Protein AF-A0A3B9ZFI1-F1 (afdb_monomer_lite)

Structure (mmCIF, N/CA/C/O backbone):
data_AF-A0A3B9ZFI1-F1
#
_entry.id   AF-A0A3B9ZFI1-F1
#
loop_
_atom_site.group_PDB
_atom_site.id
_atom_site.type_symbol
_atom_site.label_atom_id
_atom_site.label_alt_id
_atom_site.label_comp_id
_atom_site.label_asym_id
_atom_site.label_entity_id
_atom_site.label_seq_id
_atom_site.pdbx_PDB_ins_code
_atom_site.Cartn_x
_atom_site.Cartn_y
_atom_site.Cartn_z
_atom_site.occupancy
_atom_site.B_iso_or_equiv
_atom_site.auth_seq_id
_atom_site.auth_comp_id
_atom_site.auth_asym_id
_atom_site.auth_atom_id
_atom_site.pdbx_PDB_model_num
ATOM 1 N N . ILE A 1 1 ? 14.996 1.336 -9.623 1.00 65.62 1 ILE A N 1
ATOM 2 C CA . ILE A 1 1 ? 15.489 0.678 -8.388 1.00 65.62 1 ILE A CA 1
ATOM 3 C C . ILE A 1 1 ? 14.515 0.912 -7.235 1.00 65.62 1 ILE A C 1
ATOM 5 O O . ILE A 1 1 ? 13.875 -0.051 -6.867 1.00 65.62 1 ILE A O 1
ATOM 9 N N . LEU A 1 2 ? 14.295 2.143 -6.746 1.00 72.00 2 LEU A N 1
ATOM 10 C CA . LEU A 1 2 ? 13.400 2.415 -5.596 1.00 72.00 2 LEU A CA 1
ATOM 11 C C . LEU A 1 2 ? 11.944 1.916 -5.771 1.00 72.00 2 LEU A C 1
ATOM 13 O O . LEU A 1 2 ? 11.300 1.504 -4.811 1.00 72.00 2 LEU A O 1
ATOM 17 N N . LEU A 1 3 ? 11.448 1.900 -7.013 1.00 81.31 3 LEU A N 1
ATOM 18 C CA . LEU A 1 3 ? 10.091 1.461 -7.359 1.00 81.31 3 LEU A CA 1
ATOM 19 C C . LEU A 1 3 ? 9.787 0.014 -6.936 1.00 81.31 3 LEU A C 1
ATOM 21 O O . LEU A 1 3 ? 8.677 -0.258 -6.495 1.00 81.31 3 LEU A O 1
ATOM 25 N N . ILE A 1 4 ? 10.745 -0.916 -7.026 1.00 89.06 4 ILE A N 1
ATOM 26 C CA . ILE A 1 4 ? 10.477 -2.319 -6.669 1.00 89.06 4 ILE A CA 1
ATOM 27 C C . ILE A 1 4 ? 10.255 -2.487 -5.163 1.00 89.06 4 ILE A C 1
ATOM 29 O O . ILE A 1 4 ? 9.383 -3.252 -4.767 1.00 89.06 4 ILE A O 1
ATOM 33 N N . GLY A 1 5 ? 10.975 -1.728 -4.328 1.00 89.38 5 GLY A N 1
ATOM 34 C CA . GLY A 1 5 ? 10.784 -1.742 -2.879 1.00 89.38 5 GLY A CA 1
ATOM 35 C C . GLY A 1 5 ? 9.406 -1.231 -2.475 1.00 89.38 5 GLY A C 1
ATOM 36 O O . GLY A 1 5 ? 8.684 -1.921 -1.758 1.00 89.38 5 GLY A O 1
ATOM 37 N N . GLY A 1 6 ? 8.997 -0.073 -3.003 1.00 86.06 6 GLY A N 1
ATOM 38 C CA . GLY A 1 6 ? 7.644 0.445 -2.771 1.00 86.06 6 GLY A CA 1
ATOM 39 C C . GLY A 1 6 ? 6.559 -0.497 -3.307 1.00 86.06 6 GLY A C 1
ATOM 40 O O . GLY A 1 6 ? 5.549 -0.721 -2.648 1.00 86.06 6 GLY A O 1
ATOM 41 N N . GLY A 1 7 ? 6.799 -1.133 -4.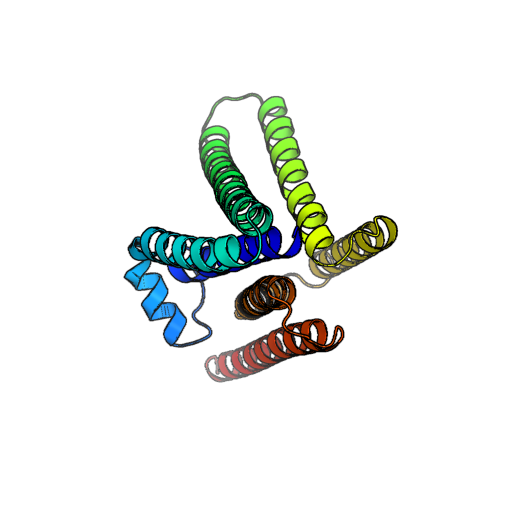455 1.00 89.88 7 GLY A N 1
ATOM 42 C CA . GLY A 1 7 ? 5.879 -2.115 -5.017 1.00 89.88 7 GLY A CA 1
ATOM 43 C C . GLY A 1 7 ? 5.699 -3.357 -4.138 1.00 89.88 7 GLY A C 1
ATOM 44 O O . GLY A 1 7 ? 4.565 -3.756 -3.878 1.00 89.88 7 GLY A O 1
ATOM 45 N N . VAL A 1 8 ? 6.792 -3.929 -3.620 1.00 93.62 8 VAL A N 1
ATOM 46 C CA . VAL A 1 8 ? 6.747 -5.057 -2.669 1.00 93.62 8 VAL A CA 1
ATOM 47 C C . VAL A 1 8 ? 6.010 -4.670 -1.389 1.00 93.62 8 VAL A C 1
ATOM 49 O O . VAL A 1 8 ? 5.149 -5.428 -0.946 1.00 93.62 8 VAL A O 1
ATOM 52 N N . PHE A 1 9 ? 6.290 -3.486 -0.836 1.00 90.81 9 PHE A N 1
ATOM 53 C CA . PHE A 1 9 ? 5.601 -2.968 0.349 1.00 90.81 9 PHE A CA 1
ATOM 54 C C . PHE A 1 9 ? 4.077 -2.920 0.148 1.00 90.81 9 PHE A C 1
ATOM 56 O O . PHE A 1 9 ? 3.324 -3.459 0.957 1.00 90.81 9 PHE A O 1
ATOM 63 N N . LEU A 1 10 ? 3.616 -2.331 -0.961 1.00 89.69 10 LEU A N 1
ATOM 64 C CA . LEU A 1 10 ? 2.188 -2.199 -1.271 1.00 89.69 10 LEU A CA 1
ATOM 65 C C . LEU A 1 10 ? 1.513 -3.552 -1.531 1.00 89.69 10 LEU A C 1
ATOM 67 O O . LEU A 1 10 ? 0.392 -3.786 -1.078 1.00 89.69 10 LEU A O 1
ATOM 71 N N . VAL A 1 11 ? 2.198 -4.465 -2.225 1.00 93.44 11 VAL A N 1
ATOM 72 C CA . VAL A 1 11 ? 1.697 -5.829 -2.443 1.00 93.44 11 VAL A CA 1
ATOM 73 C C . VAL A 1 11 ? 1.555 -6.562 -1.108 1.00 93.44 11 VAL A C 1
ATOM 75 O O . VAL A 1 11 ? 0.515 -7.167 -0.855 1.00 93.44 11 VAL A O 1
ATOM 78 N N . PHE A 1 12 ? 2.542 -6.467 -0.216 1.00 93.50 12 PHE A N 1
ATOM 79 C CA . PHE A 1 12 ? 2.472 -7.074 1.116 1.00 93.50 12 PHE A CA 1
ATOM 80 C C . PHE A 1 12 ? 1.329 -6.492 1.951 1.00 93.50 12 PHE A C 1
ATOM 82 O O . PHE A 1 12 ? 0.594 -7.250 2.582 1.00 93.50 12 PHE A O 1
ATOM 89 N N . LEU A 1 13 ? 1.124 -5.174 1.883 1.00 89.81 13 LEU A N 1
ATOM 90 C CA . LEU A 1 13 ? 0.007 -4.483 2.527 1.00 89.81 13 LEU A CA 1
ATOM 91 C C . LEU A 1 13 ? -1.342 -5.023 2.035 1.00 89.81 13 LEU A C 1
ATOM 93 O O . LEU A 1 13 ? -2.220 -5.331 2.846 1.00 89.81 13 LEU A O 1
ATOM 97 N N . PHE A 1 14 ? -1.489 -5.243 0.727 1.00 91.62 14 PHE A N 1
ATOM 98 C CA . PHE A 1 14 ? -2.677 -5.893 0.178 1.00 91.62 14 PHE A CA 1
ATOM 99 C C . PHE A 1 14 ? -2.857 -7.331 0.682 1.00 91.62 14 PHE A C 1
ATOM 101 O O . PHE A 1 14 ? -3.951 -7.686 1.119 1.00 91.62 14 PHE A O 1
ATOM 108 N N . PHE A 1 15 ? -1.811 -8.161 0.639 1.00 92.38 15 PHE A N 1
ATOM 109 C CA . PHE A 1 15 ? -1.897 -9.551 1.100 1.00 92.38 15 PHE A CA 1
ATOM 110 C C . PHE A 1 15 ? -2.216 -9.640 2.593 1.00 92.38 15 PHE A C 1
ATOM 112 O O . PHE A 1 15 ? -2.987 -10.506 3.004 1.00 92.38 15 PHE A O 1
ATOM 119 N N . HIS A 1 16 ? -1.684 -8.721 3.394 1.00 90.31 16 HIS A N 1
ATOM 120 C CA . HIS A 1 16 ? -1.976 -8.639 4.816 1.00 90.31 16 HIS A CA 1
ATOM 121 C C . HIS A 1 16 ? -3.459 -8.357 5.055 1.00 90.31 16 HIS A C 1
ATOM 123 O O . HIS A 1 16 ? -4.129 -9.116 5.756 1.00 90.31 16 HIS A O 1
ATOM 129 N N . TRP A 1 17 ? -4.007 -7.340 4.388 1.00 89.12 17 TRP A N 1
ATOM 130 C CA . TRP A 1 17 ? -5.443 -7.071 4.429 1.00 89.12 17 TRP A CA 1
ATOM 131 C C . TRP A 1 17 ? -6.270 -8.253 3.921 1.00 89.12 17 TRP A C 1
ATOM 133 O O . TRP A 1 17 ? -7.296 -8.587 4.511 1.00 89.12 17 TRP A O 1
ATOM 143 N N . LEU A 1 18 ? -5.839 -8.914 2.843 1.00 89.00 18 LEU A N 1
ATOM 144 C CA . LEU A 1 18 ? -6.571 -10.017 2.225 1.00 89.00 18 LEU A CA 1
ATOM 145 C C . LEU A 1 18 ? -6.656 -11.247 3.144 1.00 89.00 18 LEU A C 1
ATOM 147 O O . LEU A 1 18 ? -7.721 -11.860 3.224 1.00 89.00 18 LEU A O 1
ATOM 151 N N . PHE A 1 19 ? -5.584 -11.582 3.860 1.00 88.50 19 PHE A N 1
ATOM 152 C CA . PHE A 1 19 ? -5.51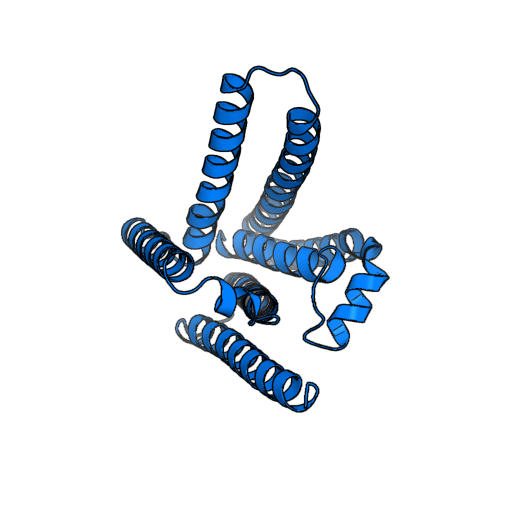1 -12.791 4.686 1.00 88.50 19 PHE A CA 1
ATOM 153 C C . PHE A 1 19 ? -5.874 -12.565 6.154 1.00 88.50 19 PHE A C 1
ATOM 155 O O . PHE A 1 19 ? -6.535 -13.413 6.744 1.00 88.50 19 PHE A O 1
ATOM 162 N N . LEU A 1 20 ? -5.440 -11.456 6.753 1.00 85.81 20 LEU A N 1
ATOM 163 C CA . LEU A 1 20 ? -5.452 -11.291 8.211 1.00 85.81 20 LEU A CA 1
ATOM 164 C C . LEU A 1 20 ? -6.510 -10.301 8.695 1.00 85.81 20 LEU A C 1
ATOM 166 O O . LEU A 1 20 ? -7.057 -10.471 9.783 1.00 85.81 20 LEU A O 1
ATOM 170 N N . GLU A 1 21 ? -6.849 -9.292 7.895 1.00 82.19 21 GLU A N 1
ATOM 171 C CA . GLU A 1 21 ? -7.769 -8.255 8.352 1.00 82.19 21 GLU A CA 1
ATOM 172 C C . GLU A 1 21 ? -9.244 -8.672 8.211 1.00 82.19 21 GLU A C 1
ATOM 174 O O . GLU A 1 21 ? -9.691 -9.140 7.151 1.00 82.19 21 GLU A O 1
ATOM 179 N N . GLN A 1 22 ? -10.014 -8.470 9.289 1.00 73.62 22 GLN A N 1
ATOM 180 C CA . GLN A 1 22 ? -11.468 -8.625 9.272 1.00 73.62 22 GLN A CA 1
ATOM 181 C C . GLN A 1 22 ? -12.093 -7.590 8.335 1.00 73.62 22 GLN A C 1
ATOM 183 O O . GLN A 1 22 ? -11.857 -6.385 8.436 1.00 73.62 22 GLN A O 1
ATOM 188 N N . LYS A 1 23 ? -12.914 -8.068 7.402 1.00 77.81 23 LYS A N 1
ATOM 189 C CA . LYS A 1 23 ? -13.514 -7.245 6.349 1.00 77.81 23 LYS A CA 1
ATOM 190 C C . LYS A 1 23 ? -14.872 -7.787 5.943 1.00 77.81 23 LYS A C 1
ATOM 192 O O . LYS A 1 23 ? -15.166 -8.967 6.112 1.00 77.81 23 LYS A O 1
ATOM 197 N N . ARG A 1 24 ? -15.704 -6.916 5.371 1.00 70.69 24 ARG A N 1
ATOM 198 C CA . ARG A 1 24 ? -16.922 -7.353 4.687 1.00 70.69 24 ARG A CA 1
ATOM 199 C C . ARG A 1 24 ? -16.545 -7.802 3.279 1.00 70.69 24 ARG A C 1
ATOM 201 O O . ARG A 1 24 ? -15.991 -7.015 2.513 1.00 70.69 24 ARG A O 1
ATOM 208 N N . PHE A 1 25 ? -16.855 -9.054 2.958 1.00 76.19 25 PHE A N 1
ATOM 209 C CA . PHE A 1 25 ? -16.425 -9.679 1.712 1.00 76.19 25 PHE A CA 1
ATOM 210 C C . PHE A 1 25 ? -17.069 -9.005 0.499 1.00 76.19 25 PHE A C 1
ATOM 212 O O . PHE A 1 25 ? -18.288 -9.060 0.299 1.00 76.19 25 PHE A O 1
ATOM 219 N N . GLY A 1 26 ? -16.241 -8.307 -0.275 1.00 62.44 26 GLY A N 1
ATOM 220 C CA . GLY A 1 26 ? -16.627 -7.627 -1.506 1.00 62.44 26 GLY A CA 1
ATOM 221 C C . GLY A 1 2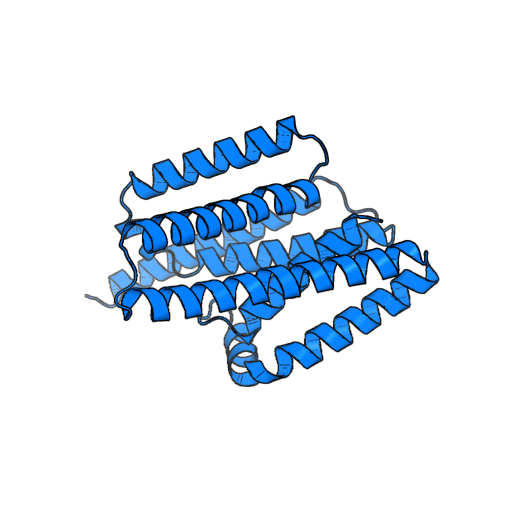6 ? -16.613 -8.568 -2.697 1.00 62.44 26 GLY A C 1
ATOM 222 O O . GLY A 1 26 ? -17.445 -8.427 -3.591 1.00 62.44 26 GLY A O 1
ATOM 223 N N . LEU A 1 27 ? -15.716 -9.548 -2.711 1.00 70.75 27 LEU A N 1
ATOM 224 C CA . LEU A 1 27 ? -15.611 -10.594 -3.727 1.00 70.75 27 LEU A CA 1
ATOM 225 C C . LEU A 1 27 ? -15.575 -11.970 -3.050 1.00 70.75 27 LEU A C 1
ATOM 227 O O . LEU A 1 27 ? -15.025 -12.106 -1.962 1.00 70.75 27 LEU A O 1
ATOM 231 N N . GLY A 1 28 ? -16.116 -13.004 -3.707 1.00 71.38 28 GLY A N 1
ATOM 232 C CA . GLY A 1 28 ? -16.174 -14.365 -3.144 1.00 71.38 28 GLY A CA 1
ATOM 233 C C . GLY A 1 28 ? -14.800 -14.981 -2.847 1.00 71.38 28 GLY A C 1
ATOM 234 O O . GLY A 1 28 ? -14.676 -15.834 -1.976 1.00 71.38 28 GLY A O 1
ATOM 235 N N . VAL A 1 29 ? -13.746 -14.503 -3.517 1.00 77.38 29 VAL A N 1
ATOM 236 C CA . VAL A 1 29 ? -12.361 -14.931 -3.268 1.00 77.38 29 VAL A CA 1
ATOM 237 C C . VAL A 1 29 ? -11.812 -14.439 -1.926 1.00 77.38 29 VAL A C 1
ATOM 239 O O . VAL A 1 29 ? -10.966 -15.104 -1.339 1.00 77.38 29 VAL A O 1
ATOM 242 N N . GLU A 1 30 ? -12.294 -13.307 -1.404 1.00 82.88 30 GLU A N 1
ATOM 243 C CA . GLU A 1 30 ? -11.774 -12.718 -0.161 1.00 82.88 30 GLU A CA 1
ATOM 244 C C . GLU A 1 30 ? -12.062 -13.606 1.062 1.00 82.88 30 GLU A C 1
ATOM 246 O O . GLU A 1 30 ? -11.250 -13.672 1.984 1.00 82.88 30 GLU A O 1
ATOM 251 N N . GLU A 1 31 ? -13.197 -14.314 1.061 1.00 79.56 31 GLU A N 1
ATOM 252 C CA . GLU A 1 31 ? -13.593 -15.213 2.150 1.00 79.56 31 GLU A CA 1
ATOM 253 C C . GLU A 1 31 ? -12.684 -16.443 2.230 1.00 79.56 31 GLU A C 1
ATOM 255 O O . GLU A 1 31 ? -12.293 -16.865 3.320 1.00 79.56 31 GLU A O 1
ATOM 260 N N . PHE A 1 32 ? -12.296 -16.988 1.076 1.00 82.50 32 PHE A N 1
ATOM 261 C CA . PHE A 1 32 ? -11.376 -18.119 1.004 1.00 82.50 32 PHE A CA 1
ATOM 262 C C . PHE A 1 32 ? -10.006 -17.773 1.600 1.00 82.50 32 PHE A C 1
ATOM 264 O O . PHE A 1 32 ? -9.460 -18.547 2.386 1.00 82.50 32 PHE A O 1
ATOM 271 N N . PHE A 1 33 ? -9.461 -16.605 1.259 1.00 84.44 33 PHE A N 1
ATOM 272 C CA . PHE A 1 33 ? -8.157 -16.178 1.764 1.00 84.44 33 PHE A CA 1
ATOM 273 C C . PHE A 1 33 ? -8.186 -15.830 3.250 1.00 84.44 33 PHE A C 1
ATOM 275 O O . PHE A 1 33 ? -7.265 -16.202 3.971 1.00 84.44 33 PHE A O 1
ATOM 282 N N . TYR A 1 34 ? -9.263 -15.201 3.726 1.00 84.81 34 TYR A N 1
ATOM 283 C CA . TYR A 1 34 ? -9.415 -14.894 5.147 1.00 84.81 34 TYR A CA 1
ATOM 284 C C . TYR A 1 34 ? -9.485 -16.162 6.015 1.00 84.81 34 TYR A C 1
ATOM 286 O O . TYR A 1 34 ? -8.811 -16.254 7.039 1.00 84.81 34 TYR A O 1
ATOM 294 N N . LYS A 1 35 ? -10.227 -17.191 5.576 1.00 83.69 35 LYS A N 1
ATOM 295 C CA . LYS A 1 35 ? -10.270 -18.493 6.273 1.00 83.69 35 LYS A CA 1
ATOM 296 C C . LYS A 1 35 ? -8.901 -19.175 6.340 1.00 83.69 35 LYS A C 1
ATOM 298 O O . LYS A 1 35 ? -8.621 -19.900 7.287 1.00 83.69 35 LYS A O 1
ATOM 303 N N . ASN A 1 36 ? -8.045 -18.921 5.354 1.00 86.75 36 ASN A N 1
ATOM 304 C CA . ASN A 1 36 ? -6.696 -19.468 5.249 1.00 86.75 36 ASN A CA 1
ATOM 305 C C . ASN A 1 36 ? -5.617 -18.479 5.729 1.00 86.75 36 ASN A C 1
ATOM 307 O O . ASN A 1 36 ? -4.473 -18.561 5.283 1.00 86.75 36 ASN A O 1
ATOM 311 N N . GLY A 1 37 ? -5.957 -17.564 6.645 1.00 80.94 37 GLY A N 1
ATOM 312 C CA . GLY A 1 37 ? -5.088 -16.473 7.106 1.00 80.94 37 GLY A CA 1
ATOM 313 C C . GLY A 1 37 ? -3.668 -16.891 7.516 1.00 80.94 37 GLY A C 1
ATOM 314 O O . GLY A 1 37 ? -2.715 -16.154 7.269 1.00 80.94 37 GLY A O 1
ATOM 315 N N . PHE A 1 38 ? -3.492 -18.106 8.052 1.00 83.31 38 PHE A N 1
ATOM 316 C CA . PHE A 1 38 ? -2.181 -18.635 8.453 1.00 83.31 38 PHE A CA 1
ATOM 317 C C . PHE A 1 38 ? -1.174 -18.753 7.295 1.00 83.31 38 PHE A C 1
ATOM 319 O O . PHE A 1 38 ? 0.033 -18.667 7.518 1.00 83.31 38 PHE A O 1
ATOM 326 N N . TRP A 1 39 ? -1.648 -18.910 6.055 1.00 89.12 39 TRP A N 1
ATOM 327 C CA . TRP A 1 39 ? -0.794 -18.998 4.868 1.00 89.12 39 TRP A CA 1
ATOM 328 C C . TRP A 1 39 ? -0.177 -17.659 4.466 1.00 89.12 39 TRP A C 1
ATOM 330 O O . TRP A 1 39 ? 0.706 -17.653 3.609 1.00 89.12 39 TRP A O 1
ATOM 340 N N . PHE A 1 40 ? -0.598 -16.541 5.069 1.00 91.75 40 PHE A N 1
ATOM 341 C CA . PHE A 1 40 ? -0.096 -15.206 4.743 1.00 91.75 40 PHE A CA 1
ATOM 342 C C . PHE A 1 40 ? 1.434 -15.171 4.650 1.00 91.75 40 PHE A C 1
ATOM 344 O O . PHE A 1 40 ? 1.974 -14.825 3.599 1.00 91.75 40 PHE A O 1
ATOM 351 N N . TYR A 1 41 ? 2.128 -15.599 5.711 1.00 91.12 41 TYR A N 1
ATOM 352 C CA . TYR A 1 41 ? 3.592 -15.562 5.781 1.00 91.12 41 TYR A CA 1
ATOM 353 C C . TYR A 1 41 ? 4.257 -16.445 4.720 1.00 91.12 41 TYR A C 1
ATOM 355 O O . TYR A 1 41 ? 5.265 -16.049 4.136 1.00 91.12 41 TYR A O 1
ATOM 363 N N . ALA A 1 42 ? 3.672 -17.607 4.422 1.00 93.31 42 ALA A N 1
ATOM 364 C CA . ALA A 1 42 ? 4.175 -18.500 3.383 1.00 93.31 42 ALA A CA 1
ATOM 365 C C . ALA A 1 42 ? 4.031 -17.868 1.990 1.00 93.31 42 ALA A C 1
ATOM 367 O O . ALA A 1 42 ? 4.989 -17.846 1.218 1.00 93.31 42 ALA A O 1
ATOM 368 N N . VAL A 1 43 ? 2.864 -17.291 1.690 1.00 93.25 43 VAL A N 1
ATOM 369 C CA . VAL A 1 43 ? 2.581 -16.655 0.396 1.00 93.25 43 VAL A CA 1
ATOM 370 C C . VAL A 1 43 ? 3.506 -15.467 0.158 1.00 93.25 43 VAL A C 1
ATOM 372 O O . VAL A 1 43 ? 4.144 -15.397 -0.893 1.00 93.25 43 VAL A O 1
ATOM 375 N N . VAL A 1 44 ? 3.631 -14.554 1.126 1.00 94.38 44 VAL A N 1
ATOM 376 C CA . VAL A 1 44 ? 4.489 -13.370 0.962 1.00 94.38 44 VAL A CA 1
ATOM 377 C C . VAL A 1 44 ? 5.974 -13.735 0.908 1.00 94.38 44 VAL A C 1
ATOM 379 O O . VAL A 1 44 ? 6.724 -13.101 0.168 1.00 94.38 44 VAL A O 1
ATOM 382 N N . SER A 1 45 ? 6.401 -14.790 1.613 1.00 94.38 45 SER A N 1
ATOM 383 C CA . SER A 1 45 ? 7.778 -15.296 1.552 1.00 94.38 45 SER A CA 1
ATOM 384 C C . SER A 1 45 ? 8.116 -15.886 0.179 1.00 94.38 45 SER A C 1
ATOM 386 O O . SER A 1 45 ? 9.128 -15.508 -0.417 1.00 94.38 45 SER A O 1
ATOM 388 N N . VAL A 1 46 ? 7.247 -16.739 -0.376 1.00 96.38 46 VAL A N 1
ATOM 389 C CA . VAL A 1 46 ? 7.418 -17.302 -1.729 1.00 96.38 46 VAL A CA 1
ATOM 390 C C . VAL A 1 46 ? 7.397 -16.195 -2.784 1.00 96.38 46 VAL A C 1
ATOM 392 O O . VAL A 1 46 ? 8.248 -16.173 -3.675 1.00 96.38 46 VAL A O 1
ATOM 395 N N . LEU A 1 47 ? 6.469 -15.244 -2.659 1.00 96.25 47 LEU A N 1
ATOM 396 C CA . LEU A 1 47 ? 6.360 -14.103 -3.565 1.00 96.25 47 LEU A CA 1
ATOM 397 C C . LEU A 1 47 ? 7.628 -13.238 -3.532 1.00 96.25 47 LEU A C 1
ATOM 399 O O . LEU A 1 47 ? 8.165 -12.912 -4.590 1.00 96.25 47 LEU A O 1
ATOM 403 N N . LEU A 1 48 ? 8.150 -12.912 -2.345 1.00 96.88 48 LEU A N 1
ATOM 404 C CA . LEU A 1 48 ? 9.403 -12.165 -2.208 1.00 96.88 48 LEU A CA 1
ATOM 405 C C . LEU A 1 48 ? 10.581 -12.931 -2.799 1.00 96.88 48 LEU A C 1
ATOM 407 O O . LEU A 1 48 ? 11.372 -12.339 -3.528 1.00 96.88 48 LEU A O 1
ATOM 411 N N . SER A 1 49 ? 10.683 -14.231 -2.523 1.00 96.94 49 SER A N 1
ATOM 412 C CA . SER A 1 49 ? 11.746 -15.077 -3.067 1.00 96.94 49 SER A CA 1
ATOM 413 C C . SER A 1 49 ? 11.739 -15.056 -4.599 1.00 96.94 49 SER A C 1
ATOM 415 O O . SER A 1 49 ? 12.776 -14.814 -5.217 1.00 96.94 49 SER A O 1
ATOM 417 N N . GLY A 1 50 ? 10.558 -15.174 -5.217 1.00 96.50 50 GLY A N 1
ATOM 418 C CA . GLY A 1 50 ? 10.391 -15.046 -6.665 1.00 96.50 50 GLY A CA 1
ATOM 419 C C . GLY A 1 50 ? 10.783 -13.663 -7.194 1.00 96.50 50 GLY A C 1
ATOM 420 O O . GLY A 1 50 ? 11.561 -13.565 -8.143 1.00 96.50 50 GLY A O 1
ATOM 421 N N . ILE A 1 51 ? 10.302 -12.583 -6.567 1.00 94.94 51 ILE A N 1
ATOM 422 C CA . ILE A 1 51 ? 10.648 -11.210 -6.971 1.00 94.94 51 ILE A CA 1
ATOM 423 C C . ILE A 1 51 ? 12.157 -10.980 -6.880 1.00 94.94 51 ILE A C 1
ATOM 425 O O . ILE A 1 51 ? 12.746 -10.450 -7.821 1.00 94.94 51 ILE A O 1
ATOM 429 N N . VAL A 1 52 ? 12.786 -11.384 -5.775 1.00 96.31 52 VAL A N 1
ATOM 430 C CA . VAL A 1 52 ? 14.230 -11.239 -5.561 1.00 96.31 52 VAL A CA 1
ATOM 431 C C . VAL A 1 52 ? 15.002 -12.059 -6.588 1.00 96.31 52 VAL A C 1
ATOM 433 O O . VAL A 1 52 ? 15.923 -11.521 -7.196 1.00 96.31 52 VAL A O 1
ATOM 436 N N . TRP A 1 53 ? 14.602 -13.305 -6.853 1.00 96.38 53 TRP A N 1
ATOM 437 C CA . TRP A 1 53 ? 15.230 -14.153 -7.867 1.00 96.38 53 TRP A CA 1
ATOM 438 C C . TRP A 1 53 ? 15.275 -13.474 -9.241 1.00 96.38 53 TRP A C 1
ATOM 440 O O . TRP A 1 53 ? 16.345 -13.349 -9.838 1.00 96.38 53 TRP A O 1
ATOM 450 N N . PHE A 1 54 ? 14.139 -12.962 -9.723 1.00 94.12 54 PHE A N 1
ATOM 451 C CA . PHE A 1 54 ? 14.093 -12.246 -11.002 1.00 94.12 54 PHE A CA 1
ATOM 452 C C . PHE A 1 54 ? 14.820 -10.896 -10.951 1.00 94.12 54 PHE A C 1
ATOM 454 O O . PHE A 1 54 ? 15.456 -10.495 -11.927 1.00 94.12 54 PHE A O 1
ATOM 461 N N . ALA A 1 55 ? 14.754 -10.183 -9.826 1.00 93.75 55 ALA A N 1
ATOM 462 C CA . ALA A 1 55 ? 15.415 -8.893 -9.661 1.00 93.75 55 ALA A CA 1
ATOM 463 C C . ALA A 1 55 ? 16.945 -9.022 -9.677 1.00 93.75 55 ALA A C 1
ATOM 465 O O . ALA A 1 55 ? 17.614 -8.198 -10.302 1.00 93.75 55 ALA A O 1
ATOM 466 N N . LEU A 1 56 ? 17.494 -10.069 -9.054 1.00 93.25 56 LEU A N 1
ATOM 467 C CA . LEU A 1 56 ? 18.931 -10.350 -9.033 1.00 93.25 56 LEU A CA 1
ATOM 468 C C . LEU A 1 56 ? 19.491 -10.621 -10.434 1.00 93.25 56 LEU A C 1
ATOM 470 O O . LEU A 1 56 ? 20.607 -10.196 -10.720 1.00 93.25 56 LEU A O 1
ATOM 474 N N . GLN A 1 57 ? 18.711 -11.245 -11.325 1.00 92.38 57 GLN A N 1
ATOM 475 C CA . GLN A 1 57 ? 19.115 -11.457 -12.723 1.00 92.38 57 GLN A CA 1
ATOM 476 C C . GLN A 1 57 ? 19.234 -10.150 -13.521 1.00 92.38 57 GLN A C 1
ATOM 478 O O . GLN A 1 57 ? 19.964 -10.096 -14.507 1.00 92.38 57 GLN A O 1
ATOM 483 N N . LYS A 1 58 ? 18.504 -9.098 -13.127 1.00 90.50 58 LYS A N 1
ATOM 484 C CA . LYS A 1 58 ? 18.557 -7.783 -13.781 1.00 90.50 58 LYS A CA 1
ATOM 485 C C . LYS A 1 58 ? 19.617 -6.882 -13.161 1.00 90.50 58 LYS A C 1
ATOM 487 O O . LYS A 1 58 ? 20.449 -6.339 -13.880 1.00 90.50 58 LYS A O 1
ATOM 492 N N . HIS A 1 59 ? 19.556 -6.678 -11.847 1.00 90.50 59 HIS A N 1
ATOM 493 C CA . HIS A 1 59 ? 20.503 -5.838 -11.120 1.00 90.50 59 HIS A CA 1
ATOM 494 C C . HIS A 1 59 ? 20.446 -6.138 -9.609 1.00 90.50 59 HIS A C 1
ATOM 496 O O . HIS A 1 59 ? 19.366 -6.021 -9.020 1.00 90.50 59 HIS A O 1
ATOM 502 N N . PRO A 1 60 ? 21.576 -6.407 -8.924 1.00 92.44 60 PRO A N 1
ATOM 503 C CA . PRO A 1 60 ? 21.584 -6.754 -7.496 1.00 92.44 60 PRO A CA 1
ATOM 504 C C . PRO A 1 60 ? 20.849 -5.748 -6.597 1.00 92.44 60 PRO A C 1
ATOM 506 O O . PRO A 1 60 ? 20.097 -6.128 -5.700 1.00 92.44 60 PRO A O 1
ATOM 509 N N . MET A 1 61 ? 20.980 -4.451 -6.895 1.00 90.56 61 MET A N 1
ATOM 510 C CA . MET A 1 61 ? 20.308 -3.387 -6.136 1.00 90.56 61 MET A CA 1
ATOM 511 C C . MET A 1 61 ? 18.772 -3.440 -6.220 1.00 90.56 61 MET A C 1
ATOM 513 O O . MET A 1 61 ? 18.093 -2.948 -5.322 1.00 90.56 61 MET A O 1
ATOM 517 N N . MET A 1 62 ? 18.194 -4.034 -7.271 1.00 92.00 62 MET A N 1
ATOM 518 C CA . MET A 1 62 ? 16.742 -4.243 -7.329 1.00 92.00 62 MET A CA 1
ATOM 519 C C . MET A 1 62 ? 16.299 -5.304 -6.322 1.00 92.00 62 MET A C 1
ATOM 521 O O . MET A 1 62 ? 15.320 -5.088 -5.614 1.00 92.00 62 MET A O 1
ATOM 525 N N . GLY A 1 63 ? 17.044 -6.410 -6.216 1.00 93.19 63 GLY A N 1
ATOM 526 C CA . GLY A 1 63 ? 16.793 -7.437 -5.203 1.00 93.19 63 GLY A CA 1
ATOM 527 C C . GLY A 1 63 ? 16.922 -6.866 -3.791 1.00 93.19 63 GLY A C 1
ATOM 528 O O . GLY A 1 63 ? 16.026 -7.045 -2.970 1.00 93.19 63 GLY A O 1
ATOM 529 N N . PHE A 1 64 ? 17.970 -6.075 -3.542 1.00 93.31 64 PHE A N 1
ATOM 530 C CA . PHE A 1 64 ? 18.134 -5.368 -2.270 1.00 93.31 64 PHE A CA 1
ATOM 531 C C . PHE A 1 64 ? 16.956 -4.428 -1.972 1.00 93.31 64 PHE A C 1
ATOM 533 O O . PHE A 1 64 ? 16.391 -4.475 -0.884 1.00 93.31 64 PHE A O 1
ATOM 540 N N . SER A 1 65 ? 16.522 -3.623 -2.947 1.00 91.12 65 SER A N 1
ATOM 541 C CA . SER A 1 65 ? 15.377 -2.726 -2.767 1.00 91.12 65 SER A CA 1
ATOM 542 C C . SER A 1 65 ? 14.072 -3.478 -2.483 1.00 91.12 65 SER A C 1
ATOM 544 O O . SER A 1 65 ? 13.282 -2.991 -1.677 1.00 91.12 65 SER A O 1
ATOM 546 N N . ALA A 1 66 ? 13.850 -4.647 -3.094 1.00 94.00 66 ALA A N 1
ATOM 547 C CA . ALA A 1 66 ? 12.694 -5.500 -2.812 1.00 94.00 66 ALA A CA 1
ATOM 548 C C . ALA A 1 66 ? 12.697 -5.987 -1.352 1.00 94.00 66 ALA A C 1
ATOM 550 O O . ALA A 1 66 ? 11.678 -5.892 -0.667 1.00 94.00 66 ALA A O 1
ATOM 551 N N . VAL A 1 67 ? 13.859 -6.428 -0.853 1.00 95.06 67 VAL A N 1
ATOM 552 C CA . VAL A 1 67 ? 14.030 -6.823 0.554 1.00 95.06 67 VAL A CA 1
ATOM 553 C C . VAL A 1 67 ? 13.800 -5.634 1.484 1.00 95.06 67 VAL A C 1
ATOM 555 O O . VAL A 1 67 ? 13.020 -5.759 2.423 1.00 95.06 67 VAL A O 1
ATOM 558 N N . VAL A 1 68 ? 14.378 -4.462 1.195 1.00 91.12 68 VAL A N 1
ATOM 559 C CA . VAL A 1 68 ? 14.145 -3.234 1.981 1.00 91.12 68 VAL A CA 1
ATOM 560 C C . VAL A 1 68 ? 12.655 -2.888 2.047 1.00 91.12 68 VAL A C 1
ATOM 562 O O . VAL A 1 68 ? 12.155 -2.578 3.125 1.00 91.12 68 VAL A O 1
ATOM 565 N N . GLY A 1 69 ? 11.929 -3.004 0.931 1.00 89.94 69 GLY A N 1
ATOM 566 C CA . GLY A 1 69 ? 10.478 -2.811 0.894 1.00 89.94 69 GLY A CA 1
ATOM 567 C C . GLY A 1 69 ? 9.714 -3.792 1.785 1.00 89.94 69 GLY A C 1
ATOM 568 O O . GLY A 1 69 ? 8.833 -3.386 2.542 1.00 89.94 69 GLY A O 1
ATOM 569 N N . SER A 1 70 ? 10.084 -5.076 1.752 1.00 92.69 70 SER A N 1
ATOM 570 C CA . SER A 1 70 ? 9.487 -6.094 2.628 1.00 92.69 70 SER A CA 1
ATOM 571 C C . SER A 1 70 ? 9.794 -5.853 4.111 1.00 92.69 70 SER A C 1
ATOM 573 O O . SER A 1 70 ? 8.907 -5.988 4.952 1.00 92.69 70 SER A O 1
ATOM 575 N N . SER A 1 71 ? 11.020 -5.431 4.434 1.00 90.00 71 SER A N 1
ATOM 576 C CA . SER A 1 71 ? 11.425 -5.093 5.798 1.00 90.00 71 SER A CA 1
ATOM 577 C C . SER A 1 71 ? 10.654 -3.886 6.311 1.00 90.00 71 SER A C 1
ATOM 579 O O . SER A 1 71 ? 10.133 -3.938 7.419 1.00 90.00 71 SER A O 1
ATOM 581 N N . ALA A 1 72 ? 10.519 -2.832 5.499 1.00 86.62 72 ALA A N 1
ATOM 582 C CA . ALA A 1 72 ? 9.714 -1.664 5.844 1.00 86.62 72 ALA A CA 1
ATOM 583 C C . ALA A 1 72 ? 8.267 -2.066 6.162 1.00 86.62 72 ALA A C 1
ATOM 585 O O . ALA A 1 72 ? 7.729 -1.636 7.176 1.00 86.62 72 ALA A O 1
ATOM 586 N N . PHE A 1 73 ? 7.673 -2.964 5.368 1.00 88.50 73 PHE A N 1
ATOM 587 C CA . PHE A 1 73 ? 6.328 -3.477 5.635 1.00 88.50 73 PHE A CA 1
ATOM 588 C C . PHE A 1 73 ? 6.234 -4.170 7.002 1.00 88.50 73 PHE A C 1
ATOM 590 O O . PHE A 1 73 ? 5.365 -3.830 7.805 1.00 88.50 73 PHE A O 1
ATOM 597 N N . PHE A 1 74 ? 7.126 -5.123 7.289 1.00 89.12 74 PHE A N 1
ATOM 598 C CA . PHE A 1 74 ? 7.084 -5.860 8.556 1.00 89.12 74 PHE A CA 1
ATOM 599 C C . PHE A 1 74 ? 7.399 -4.983 9.765 1.00 89.12 74 PHE A C 1
ATOM 601 O O . PHE A 1 74 ? 6.806 -5.188 10.822 1.00 89.12 74 PHE A O 1
ATOM 608 N N . ILE A 1 75 ? 8.294 -4.006 9.611 1.00 84.62 75 ILE A N 1
ATOM 609 C CA . ILE A 1 75 ? 8.599 -3.019 10.644 1.00 84.62 75 ILE A CA 1
ATOM 610 C C . ILE A 1 75 ? 7.347 -2.188 10.924 1.00 84.62 75 ILE A C 1
ATOM 612 O O . ILE A 1 75 ? 6.841 -2.248 12.041 1.00 84.62 75 ILE A O 1
ATOM 616 N N . THR A 1 76 ? 6.790 -1.495 9.927 1.00 80.62 76 THR A N 1
ATOM 617 C CA . THR A 1 76 ? 5.593 -0.655 10.106 1.00 80.62 76 THR A CA 1
ATOM 618 C C . THR A 1 76 ? 4.437 -1.455 10.707 1.00 80.62 76 THR A C 1
ATOM 620 O O . THR A 1 76 ? 3.814 -1.024 11.677 1.00 80.62 76 THR A O 1
ATOM 623 N N . HIS A 1 77 ? 4.190 -2.666 10.204 1.00 82.44 77 HIS A N 1
ATOM 624 C CA . HIS A 1 77 ? 3.145 -3.533 10.740 1.00 82.44 77 HIS A CA 1
ATOM 625 C C . HIS A 1 77 ? 3.428 -3.989 12.184 1.00 82.44 77 HIS A C 1
ATOM 627 O O . HIS A 1 77 ? 2.530 -3.986 13.026 1.00 82.44 77 HIS A O 1
ATOM 633 N N . GLY A 1 78 ? 4.668 -4.376 12.495 1.00 81.94 78 GLY A N 1
ATOM 634 C CA . GLY A 1 78 ? 5.075 -4.776 13.843 1.00 81.94 78 GLY A CA 1
ATOM 635 C C . GLY A 1 78 ? 4.945 -3.634 14.851 1.00 81.94 78 GLY A C 1
ATOM 636 O O . GLY A 1 78 ? 4.450 -3.849 15.959 1.00 81.94 78 GLY A O 1
ATOM 637 N N . PHE A 1 79 ? 5.316 -2.415 14.452 1.00 79.19 79 PHE A N 1
ATOM 638 C CA . PHE A 1 79 ? 5.116 -1.206 15.249 1.00 79.19 79 PHE A CA 1
ATOM 639 C C . PHE A 1 79 ? 3.632 -0.930 15.478 1.00 79.19 79 PHE A C 1
ATOM 641 O O . PHE A 1 79 ? 3.244 -0.700 16.620 1.00 79.19 79 PHE A O 1
ATOM 648 N N . LYS A 1 80 ? 2.799 -1.031 14.436 1.00 76.62 80 LYS A N 1
ATOM 649 C CA . LYS A 1 80 ? 1.348 -0.849 14.554 1.00 76.62 80 LYS A CA 1
ATOM 650 C C . LYS A 1 80 ? 0.721 -1.834 15.542 1.00 76.62 80 LYS A C 1
ATOM 652 O O . LYS A 1 80 ? 0.049 -1.413 16.474 1.00 76.62 80 LYS A O 1
ATOM 657 N N . SER A 1 81 ? 1.003 -3.126 15.394 1.00 78.25 81 SER A N 1
ATOM 658 C CA . SER A 1 81 ? 0.463 -4.155 16.292 1.00 78.25 81 SER A CA 1
ATOM 659 C C . SER A 1 81 ? 0.972 -4.000 17.733 1.00 78.25 81 SER A C 1
ATOM 661 O O . SER A 1 81 ? 0.228 -4.222 18.688 1.00 78.25 81 SER A O 1
ATOM 663 N N . SER A 1 82 ? 2.229 -3.577 17.906 1.00 78.19 82 SER A N 1
ATOM 664 C CA . SER A 1 82 ? 2.789 -3.289 19.233 1.00 78.19 82 SER A CA 1
ATOM 665 C C . SER A 1 82 ? 2.141 -2.059 19.871 1.00 78.19 82 SER A C 1
ATOM 667 O O . SER A 1 82 ? 1.898 -2.065 21.075 1.00 78.19 82 SER A O 1
ATOM 669 N N . ALA A 1 83 ? 1.857 -1.024 19.075 1.00 75.69 83 ALA A N 1
ATOM 670 C CA . ALA A 1 83 ? 1.168 0.185 19.509 1.00 75.69 83 ALA A CA 1
ATOM 671 C C . ALA A 1 83 ? -0.270 -0.117 19.952 1.00 75.69 83 ALA A C 1
ATOM 673 O O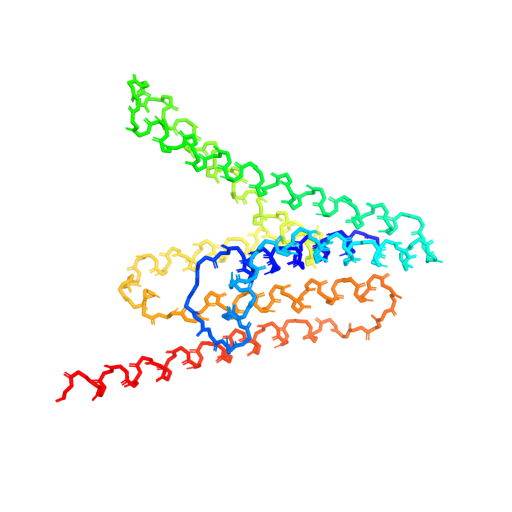 . ALA A 1 83 ? -0.635 0.273 21.054 1.00 75.69 83 ALA A O 1
ATOM 674 N N . GLU A 1 84 ? -1.034 -0.885 19.167 1.00 76.44 84 GLU A N 1
ATOM 675 C CA . GLU A 1 84 ? -2.404 -1.315 19.508 1.00 76.44 84 GLU A CA 1
ATOM 676 C C . GLU A 1 84 ? -2.442 -2.083 20.840 1.00 76.44 84 GLU A C 1
ATOM 678 O O . GLU A 1 84 ? -3.222 -1.764 21.735 1.00 76.44 84 GLU A O 1
ATOM 683 N N . ARG A 1 85 ? -1.529 -3.044 21.031 1.00 79.88 85 ARG A N 1
ATOM 684 C CA . ARG A 1 85 ? -1.431 -3.800 22.290 1.00 79.88 85 ARG A CA 1
ATOM 685 C C . ARG A 1 85 ? -1.066 -2.909 23.477 1.00 79.88 85 ARG A C 1
ATOM 687 O O . ARG A 1 85 ? -1.573 -3.092 24.581 1.00 79.88 85 ARG A O 1
ATOM 694 N N . LYS A 1 86 ? -0.167 -1.949 23.262 1.00 76.56 86 LYS A N 1
ATOM 695 C CA . LYS A 1 86 ? 0.263 -1.023 24.309 1.00 76.56 86 LYS A CA 1
ATOM 696 C C . LYS A 1 86 ? -0.823 -0.007 24.651 1.00 76.56 86 LYS A C 1
ATOM 698 O O . LYS A 1 86 ? -0.924 0.392 25.804 1.00 76.56 86 LYS A O 1
ATOM 703 N N . GLU A 1 87 ? -1.644 0.384 23.683 1.00 72.38 87 GLU A N 1
ATOM 704 C CA . GLU A 1 87 ? -2.832 1.203 23.906 1.00 72.38 87 GLU A CA 1
ATOM 705 C C . GLU A 1 87 ? -3.841 0.464 24.795 1.00 72.38 87 GLU A C 1
ATOM 707 O O . GLU A 1 87 ? -4.261 1.020 25.808 1.00 72.38 87 GLU A O 1
ATOM 712 N N . GLU A 1 88 ? -4.137 -0.809 24.511 1.00 76.88 88 GLU A N 1
ATOM 713 C CA . GLU A 1 88 ? -4.989 -1.642 25.375 1.00 76.88 88 GLU A CA 1
ATOM 714 C C . GLU A 1 88 ? -4.428 -1.754 26.805 1.00 76.88 88 GLU A C 1
ATOM 716 O O . GLU A 1 88 ? -5.151 -1.545 27.784 1.00 76.88 88 GLU A O 1
ATOM 721 N N . GLU A 1 89 ? -3.124 -2.007 26.955 1.00 79.31 89 GLU A N 1
ATOM 722 C CA . GLU A 1 89 ? -2.460 -2.043 28.266 1.00 79.31 89 GLU A CA 1
ATOM 723 C C . GLU A 1 89 ? -2.536 -0.686 28.992 1.00 79.31 89 GLU A C 1
ATOM 725 O O . GLU A 1 89 ? -2.767 -0.631 30.203 1.00 79.31 89 GLU A O 1
ATOM 730 N N . LEU A 1 90 ? -2.378 0.428 28.271 1.00 73.56 90 LEU A N 1
ATOM 731 C CA . LEU A 1 90 ? -2.440 1.777 28.835 1.00 73.56 90 LEU A CA 1
ATOM 732 C C . LEU A 1 90 ? -3.857 2.169 29.256 1.00 73.56 90 LEU A C 1
ATOM 734 O O . LEU A 1 90 ? -4.013 2.790 30.311 1.00 73.56 90 LEU A O 1
ATOM 738 N N . VAL A 1 91 ? -4.879 1.775 28.496 1.00 69.62 91 VAL A N 1
ATOM 739 C CA . VAL A 1 91 ? -6.293 1.958 28.862 1.00 69.62 91 VAL A CA 1
ATOM 740 C C . VAL A 1 91 ? -6.603 1.259 30.191 1.00 69.62 91 VAL A C 1
ATOM 742 O O . VAL A 1 91 ? -7.322 1.817 31.019 1.00 69.62 91 VAL A O 1
ATOM 745 N N . HIS A 1 92 ? -5.994 0.100 30.448 1.00 68.56 92 HIS A N 1
ATOM 746 C CA . HIS A 1 92 ? -6.196 -0.676 31.675 1.00 68.56 92 HIS A CA 1
ATOM 747 C C . HIS A 1 92 ? -5.179 -0.408 32.802 1.00 68.56 92 HIS A C 1
ATOM 749 O O . HIS A 1 92 ? -5.292 -1.005 33.872 1.00 68.56 92 HIS A O 1
ATOM 755 N N . SER A 1 93 ? -4.209 0.493 32.611 1.00 70.19 93 SER A N 1
ATOM 756 C CA . SER A 1 93 ? -3.163 0.784 33.607 1.00 70.19 93 SER A CA 1
ATOM 757 C C . SER A 1 93 ? -3.347 2.121 34.336 1.00 70.19 93 SER A C 1
ATOM 759 O O . SER A 1 93 ? -3.917 3.083 33.810 1.00 70.19 93 SER A O 1
ATOM 761 N N . SER A 1 94 ? -2.745 2.211 35.527 1.00 69.44 94 SER A N 1
ATOM 762 C CA . SER A 1 94 ? -2.623 3.430 36.345 1.00 69.44 94 SER A CA 1
ATOM 763 C C . SER A 1 94 ? -1.559 4.419 35.836 1.00 69.44 94 SER A C 1
ATOM 765 O O . SER A 1 94 ? -1.023 5.203 36.620 1.00 69.44 94 SER A O 1
ATOM 767 N N . ALA A 1 95 ? -1.183 4.362 34.553 1.00 70.50 95 ALA A N 1
ATOM 768 C CA . ALA A 1 95 ? -0.248 5.320 33.970 1.00 70.50 95 ALA A CA 1
ATOM 769 C C . ALA A 1 95 ? -0.833 6.744 34.004 1.00 70.50 95 ALA A C 1
ATOM 771 O O . ALA A 1 95 ? -2.038 6.928 33.843 1.00 70.50 95 ALA A O 1
ATOM 772 N N . SER A 1 96 ? 0.030 7.746 34.199 1.00 77.00 96 SER A N 1
ATOM 773 C CA . SER A 1 96 ? -0.371 9.158 34.199 1.00 77.00 96 SER A CA 1
ATOM 774 C C . SER A 1 96 ? -0.986 9.554 32.854 1.00 77.00 96 SER A C 1
ATOM 776 O O . SER A 1 96 ? -0.451 9.197 31.800 1.00 77.00 96 SER A O 1
ATOM 778 N N . ASP A 1 97 ? -2.065 10.339 32.887 1.00 76.94 97 ASP A N 1
ATOM 779 C CA . ASP A 1 97 ? -2.775 10.822 31.695 1.00 76.94 97 ASP A CA 1
ATOM 780 C C . ASP A 1 97 ? -1.844 11.558 30.720 1.00 76.94 97 ASP A C 1
ATOM 782 O O . ASP A 1 97 ? -1.979 11.427 29.506 1.00 76.94 97 ASP A O 1
ATOM 786 N N . VAL A 1 98 ? -0.813 12.239 31.232 1.00 78.19 98 VAL A N 1
ATOM 787 C CA . VAL A 1 98 ? 0.205 12.917 30.410 1.00 78.19 98 VAL A CA 1
ATOM 788 C C . VAL A 1 98 ? 1.046 11.918 29.608 1.00 78.19 98 VAL A C 1
ATOM 790 O O . VAL A 1 98 ? 1.349 12.155 28.442 1.00 78.19 98 VAL A O 1
ATOM 793 N N . SER A 1 99 ? 1.410 10.777 30.203 1.00 74.94 99 SER A N 1
ATOM 794 C CA . SER A 1 99 ? 2.166 9.729 29.502 1.00 74.94 99 SER A CA 1
ATOM 795 C C . SER A 1 99 ? 1.311 9.005 28.465 1.00 74.94 99 SER A C 1
ATOM 797 O O . SER A 1 99 ? 1.828 8.639 27.411 1.00 74.94 99 SER A O 1
ATOM 799 N N . LYS A 1 100 ? 0.009 8.841 28.732 1.00 76.81 100 LYS A N 1
ATOM 800 C CA . LYS A 1 100 ? -0.943 8.287 27.759 1.00 76.81 100 LYS A CA 1
ATOM 801 C C . LYS A 1 100 ? -1.088 9.214 26.549 1.00 76.81 100 LYS A C 1
ATOM 803 O O . LYS A 1 100 ? -0.967 8.743 25.424 1.00 76.81 100 LYS A O 1
ATOM 808 N N . ILE A 1 101 ? -1.259 10.521 26.777 1.00 79.50 101 ILE A N 1
ATOM 809 C CA . ILE A 1 101 ? -1.392 11.526 25.708 1.00 79.50 101 ILE A CA 1
ATOM 810 C C . ILE A 1 101 ? -0.129 11.590 24.843 1.00 79.50 101 ILE A C 1
ATOM 812 O O . ILE A 1 101 ? -0.227 11.453 23.628 1.00 79.50 101 ILE A O 1
ATOM 816 N N . LEU A 1 102 ? 1.055 11.722 25.452 1.00 79.25 102 LEU A N 1
ATOM 817 C CA . LEU A 1 102 ? 2.314 11.792 24.698 1.00 79.25 102 LEU A CA 1
ATOM 818 C C . LEU A 1 102 ? 2.566 10.527 23.870 1.00 79.25 102 LEU A C 1
ATOM 820 O O . LEU A 1 102 ? 3.042 10.609 22.742 1.00 79.25 102 LEU A O 1
ATOM 824 N N . TYR A 1 103 ? 2.247 9.349 24.412 1.00 78.19 103 TYR A N 1
ATOM 825 C CA . TYR A 1 103 ? 2.425 8.094 23.685 1.00 78.19 103 TYR A CA 1
ATOM 826 C C . TYR A 1 103 ? 1.463 7.976 22.494 1.00 78.19 103 TYR A C 1
ATOM 828 O O . TYR A 1 103 ? 1.896 7.623 21.397 1.00 78.19 103 TYR A O 1
ATOM 836 N N . LEU A 1 104 ? 0.189 8.330 22.687 1.00 74.81 104 LEU A N 1
ATOM 837 C CA . LEU A 1 104 ? -0.811 8.363 21.614 1.00 74.81 104 LEU A CA 1
ATOM 838 C C . LEU A 1 104 ? -0.436 9.365 20.511 1.00 74.81 104 LEU A C 1
ATOM 840 O O . LEU A 1 104 ? -0.545 9.042 19.331 1.00 74.81 104 LEU A O 1
ATOM 844 N N . GLU A 1 105 ? 0.074 10.542 20.872 1.00 79.06 105 GLU A N 1
ATOM 845 C CA . GLU A 1 105 ? 0.502 11.570 19.914 1.00 79.06 105 GLU A CA 1
ATOM 846 C C . GLU A 1 105 ? 1.737 11.141 19.102 1.00 79.06 105 GLU A C 1
ATOM 848 O O . GLU A 1 105 ? 1.824 11.397 17.896 1.00 79.06 105 GLU A O 1
ATOM 853 N N . VAL A 1 106 ? 2.677 10.422 19.726 1.00 79.12 106 VAL A N 1
ATOM 854 C CA . VAL A 1 106 ? 3.832 9.837 19.024 1.00 79.12 106 VAL A CA 1
ATOM 855 C C . VAL A 1 106 ? 3.390 8.743 18.047 1.00 79.12 106 VAL A C 1
ATOM 857 O O . VAL A 1 106 ? 3.904 8.689 16.926 1.00 79.12 106 VAL A O 1
ATOM 860 N N . ILE A 1 107 ? 2.434 7.892 18.435 1.00 72.31 107 ILE A N 1
ATOM 861 C CA . ILE A 1 107 ? 1.859 6.875 17.540 1.00 72.31 107 ILE A CA 1
ATOM 862 C C . ILE A 1 107 ? 1.176 7.540 16.340 1.00 72.31 107 ILE A C 1
ATOM 864 O O . ILE A 1 107 ? 1.472 7.175 15.202 1.00 72.31 107 ILE A O 1
ATOM 868 N N . ASP A 1 108 ? 0.332 8.546 16.574 1.00 76.44 108 ASP A N 1
ATOM 869 C CA . ASP A 1 108 ? -0.394 9.254 15.513 1.00 76.44 108 ASP A CA 1
ATOM 870 C C . ASP A 1 108 ? 0.567 9.974 14.547 1.00 76.44 108 ASP A C 1
ATOM 872 O O . ASP A 1 108 ? 0.448 9.873 13.323 1.00 76.44 108 ASP A O 1
ATOM 876 N N . THR A 1 109 ? 1.622 10.596 15.082 1.00 75.69 109 THR A N 1
ATOM 877 C CA . THR A 1 109 ? 2.691 11.205 14.274 1.00 75.69 109 THR A CA 1
ATOM 878 C C . THR A 1 109 ? 3.445 10.164 13.443 1.00 75.69 109 THR A C 1
ATOM 880 O O . THR A 1 109 ? 3.735 10.401 12.268 1.00 75.69 109 THR A O 1
ATOM 883 N N . THR A 1 110 ? 3.740 8.994 14.016 1.00 72.06 110 THR A N 1
ATOM 884 C CA . THR A 1 110 ? 4.422 7.904 13.300 1.00 72.06 110 THR A CA 1
ATOM 885 C C . THR A 1 110 ? 3.546 7.359 12.170 1.00 72.06 110 THR A C 1
ATOM 887 O O . THR A 1 110 ? 4.041 7.157 11.063 1.00 72.06 110 THR A O 1
ATOM 890 N N . PHE A 1 111 ? 2.238 7.210 12.395 1.00 65.25 111 PHE A N 1
ATOM 891 C CA . PHE A 1 111 ? 1.295 6.793 11.351 1.00 65.25 111 PHE A CA 1
ATOM 892 C C . PHE A 1 111 ? 1.064 7.862 10.272 1.00 65.25 111 PHE A C 1
ATOM 894 O O . PHE A 1 111 ? 0.835 7.521 9.111 1.00 65.25 111 PHE A O 1
ATOM 901 N N . SER A 1 112 ? 1.189 9.151 10.595 1.00 67.00 112 SER A N 1
ATOM 902 C CA . SER A 1 112 ? 1.156 10.233 9.597 1.00 67.00 112 SER A CA 1
ATOM 903 C C . SER A 1 112 ? 2.356 10.183 8.634 1.00 67.00 112 SER A C 1
ATOM 905 O O . SER A 1 112 ? 2.225 10.477 7.439 1.00 67.00 112 SER A O 1
ATOM 907 N N . ILE A 1 113 ? 3.523 9.733 9.113 1.00 67.50 113 ILE A N 1
ATOM 908 C CA . ILE A 1 113 ? 4.733 9.580 8.290 1.00 67.50 113 ILE A CA 1
ATOM 909 C C . ILE A 1 113 ? 4.547 8.503 7.209 1.00 67.50 113 ILE A C 1
ATOM 911 O O . ILE A 1 113 ? 5.037 8.694 6.092 1.00 67.50 113 ILE A O 1
ATOM 915 N N . ASP A 1 114 ? 3.780 7.437 7.467 1.00 67.50 114 ASP A N 1
ATOM 916 C CA . ASP A 1 114 ? 3.494 6.390 6.471 1.00 67.50 114 ASP A CA 1
ATOM 917 C C . ASP A 1 114 ? 2.776 6.948 5.227 1.00 67.50 114 ASP A C 1
ATOM 919 O O . ASP A 1 114 ? 3.033 6.507 4.103 1.00 67.50 114 ASP A O 1
ATOM 923 N N . GLY A 1 115 ? 1.927 7.971 5.394 1.00 66.62 115 GLY A N 1
ATOM 924 C CA . GLY A 1 115 ? 1.248 8.648 4.283 1.00 66.62 115 GLY A CA 1
ATOM 925 C C . GLY A 1 115 ? 2.207 9.430 3.379 1.00 66.62 115 GLY A C 1
ATOM 926 O O . GLY A 1 115 ? 2.098 9.387 2.152 1.00 66.62 115 GLY A O 1
ATOM 927 N N . VAL A 1 116 ? 3.201 10.102 3.968 1.00 67.69 116 VAL A N 1
ATOM 928 C CA . VAL A 1 116 ? 4.264 10.806 3.226 1.00 67.69 116 VAL A CA 1
ATOM 929 C C . VAL A 1 116 ? 5.189 9.796 2.542 1.00 67.69 116 VAL A C 1
ATOM 931 O O . VAL A 1 116 ? 5.499 9.954 1.359 1.00 67.69 116 VAL A O 1
ATOM 934 N N . LEU A 1 117 ? 5.586 8.733 3.248 1.00 63.88 117 LEU A N 1
ATOM 935 C CA . LEU A 1 117 ? 6.431 7.670 2.698 1.00 63.88 117 LEU A CA 1
ATOM 936 C C . LEU A 1 117 ? 5.751 6.968 1.513 1.00 63.88 117 LEU A C 1
ATOM 938 O O . LEU A 1 117 ? 6.388 6.704 0.493 1.00 63.88 117 LEU A O 1
ATOM 942 N N . GLY A 1 118 ? 4.441 6.730 1.616 1.00 65.44 118 GLY A N 1
ATOM 943 C CA . GLY A 1 118 ? 3.622 6.194 0.534 1.00 65.44 118 GLY A CA 1
ATOM 944 C C . GLY A 1 118 ? 3.548 7.124 -0.680 1.00 65.44 118 GLY A C 1
ATOM 945 O O . GLY A 1 118 ? 3.596 6.653 -1.813 1.00 65.44 118 GLY A O 1
ATOM 946 N N . ALA A 1 119 ? 3.507 8.444 -0.488 1.00 73.31 119 ALA A N 1
ATOM 947 C CA . ALA A 1 119 ? 3.488 9.406 -1.593 1.00 73.31 119 ALA A CA 1
ATOM 948 C C . ALA A 1 119 ? 4.806 9.429 -2.399 1.00 73.31 119 ALA A C 1
ATOM 950 O O . ALA A 1 119 ? 4.779 9.633 -3.619 1.00 73.31 119 ALA A O 1
ATOM 951 N N . PHE A 1 120 ? 5.942 9.112 -1.762 1.00 67.00 120 PHE A N 1
ATOM 952 C CA . PHE A 1 120 ? 7.227 8.927 -2.452 1.00 67.00 120 PHE A CA 1
ATOM 953 C C . PHE A 1 120 ? 7.230 7.752 -3.446 1.00 67.00 120 PHE A C 1
ATOM 955 O O . PHE A 1 120 ? 8.087 7.698 -4.331 1.00 67.00 120 PHE A O 1
ATOM 962 N N . ALA A 1 121 ? 6.253 6.840 -3.363 1.00 64.88 121 ALA A N 1
ATOM 963 C CA . ALA A 1 121 ? 6.038 5.796 -4.365 1.00 64.88 121 ALA A CA 1
ATOM 964 C C . ALA A 1 121 ? 5.623 6.362 -5.736 1.00 64.88 121 ALA A C 1
ATOM 966 O O . ALA A 1 121 ? 5.916 5.754 -6.768 1.00 64.88 121 ALA A O 1
ATOM 967 N N . PHE A 1 122 ? 4.952 7.518 -5.749 1.00 64.75 122 PHE A N 1
ATOM 968 C CA . PHE A 1 122 ? 4.444 8.163 -6.959 1.00 64.75 122 PHE A CA 1
ATOM 969 C C . PHE A 1 122 ? 5.382 9.234 -7.501 1.00 64.75 122 PHE A C 1
ATOM 971 O O . PHE A 1 122 ? 5.500 9.395 -8.715 1.00 64.75 122 PHE A O 1
ATOM 978 N N . THR A 1 123 ? 6.027 9.994 -6.619 1.00 72.25 123 THR A N 1
ATOM 979 C CA . THR A 1 123 ? 6.860 11.125 -7.025 1.00 72.25 123 THR A CA 1
ATOM 980 C C . THR A 1 123 ? 7.891 11.461 -5.963 1.00 72.25 123 THR A C 1
ATOM 982 O O . THR A 1 123 ? 7.621 11.362 -4.775 1.00 72.25 123 THR A O 1
ATOM 985 N N . LEU A 1 124 ? 9.074 11.903 -6.388 1.00 77.44 124 LEU A N 1
ATOM 986 C CA . LEU A 1 124 ? 10.091 12.464 -5.491 1.00 77.44 124 LEU A CA 1
ATOM 987 C C . LEU A 1 124 ? 9.917 13.980 -5.297 1.00 77.44 124 LEU A C 1
ATOM 989 O O . LEU A 1 124 ? 10.686 14.609 -4.572 1.00 77.44 124 LEU A O 1
ATOM 993 N N . SER A 1 125 ? 8.921 14.583 -5.954 1.00 82.94 125 SER A N 1
ATOM 994 C CA . SER A 1 125 ? 8.629 16.008 -5.835 1.00 82.94 125 SER A CA 1
ATOM 995 C C . SER A 1 125 ? 7.937 16.295 -4.504 1.00 82.94 125 SER A C 1
ATOM 997 O O . SER A 1 125 ? 6.728 16.104 -4.361 1.00 82.94 125 SER A O 1
ATOM 999 N N . VAL A 1 126 ? 8.715 16.789 -3.536 1.00 83.81 126 VAL A N 1
ATOM 1000 C CA . VAL A 1 126 ? 8.229 17.192 -2.206 1.00 83.81 126 VAL A CA 1
ATOM 1001 C C . VAL A 1 126 ? 7.025 18.145 -2.288 1.00 83.81 126 VAL A C 1
ATOM 1003 O O . VAL A 1 126 ? 6.046 17.890 -1.586 1.00 83.81 126 VAL A O 1
ATOM 1006 N N . PRO A 1 127 ? 6.995 19.176 -3.164 1.00 87.25 127 PRO A N 1
ATOM 1007 C CA . PRO A 1 127 ? 5.811 20.025 -3.309 1.00 87.25 127 PRO A CA 1
ATOM 1008 C C . PRO A 1 127 ? 4.548 19.254 -3.706 1.00 87.25 127 PRO A C 1
ATOM 1010 O O . PRO A 1 127 ? 3.475 19.517 -3.169 1.00 87.25 127 PRO A O 1
ATOM 1013 N N . LEU A 1 128 ? 4.665 18.274 -4.609 1.00 83.62 128 LEU A N 1
ATOM 1014 C CA . LEU A 1 128 ? 3.525 17.454 -5.027 1.00 83.62 128 LEU A CA 1
ATOM 1015 C C . LEU A 1 128 ? 3.017 16.566 -3.883 1.00 83.62 128 LEU A C 1
ATOM 1017 O O . LEU A 1 128 ? 1.808 16.419 -3.722 1.00 83.62 128 LEU A O 1
ATOM 1021 N N . ILE A 1 129 ? 3.929 16.000 -3.085 1.00 84.38 129 ILE A N 1
ATOM 1022 C CA . ILE A 1 129 ? 3.587 15.187 -1.907 1.00 84.38 129 ILE A CA 1
ATOM 1023 C C . ILE A 1 129 ? 2.838 16.032 -0.875 1.00 84.38 129 ILE A C 1
ATOM 1025 O O . ILE A 1 129 ? 1.783 15.624 -0.393 1.00 84.38 129 ILE A O 1
ATOM 1029 N N . LEU A 1 130 ? 3.353 17.226 -0.564 1.00 85.81 130 LEU A N 1
ATOM 1030 C CA . LEU A 1 130 ? 2.723 18.142 0.387 1.00 85.81 130 LEU A CA 1
ATOM 1031 C C . LEU A 1 130 ? 1.330 18.575 -0.080 1.00 85.81 130 LEU A C 1
ATO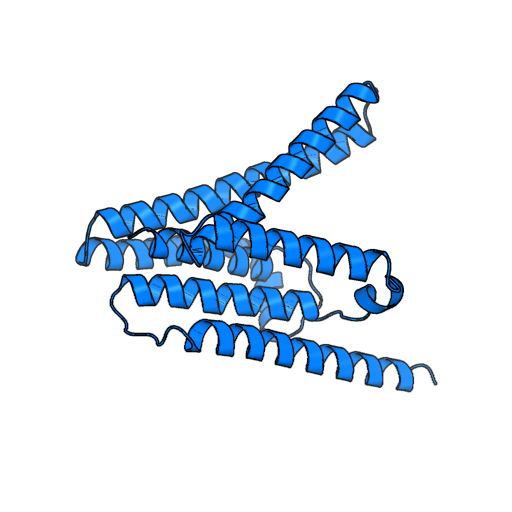M 1033 O O . LEU A 1 130 ? 0.397 18.585 0.722 1.00 85.81 130 LEU A O 1
ATOM 1037 N N . LEU A 1 131 ? 1.164 18.873 -1.372 1.00 87.81 131 LEU A N 1
ATOM 1038 C CA . LEU A 1 131 ? -0.145 19.188 -1.949 1.00 87.81 131 LEU A CA 1
ATOM 1039 C C . LEU A 1 131 ? -1.102 17.994 -1.879 1.00 87.81 131 LEU A C 1
ATOM 1041 O O . LEU A 1 131 ? -2.255 18.163 -1.485 1.00 87.81 131 LEU A O 1
ATOM 1045 N N . GLY A 1 132 ? -0.634 16.793 -2.221 1.00 83.88 132 GLY A N 1
ATOM 1046 C CA . GLY A 1 132 ? -1.432 15.569 -2.151 1.00 83.88 132 GLY A CA 1
ATOM 1047 C C . GLY A 1 132 ? -1.911 15.266 -0.732 1.00 83.88 132 GLY A C 1
ATOM 1048 O O . GLY A 1 132 ? -3.106 15.060 -0.517 1.00 83.88 132 GLY A O 1
ATOM 1049 N N . ASN A 1 133 ? -1.008 15.322 0.249 1.00 83.44 133 ASN A N 1
ATOM 1050 C CA . ASN A 1 133 ? -1.348 15.104 1.655 1.00 83.44 133 ASN A CA 1
ATOM 1051 C C . ASN A 1 133 ? -2.236 16.221 2.214 1.00 83.44 133 ASN A C 1
ATOM 1053 O O . ASN A 1 133 ? -3.181 15.932 2.944 1.00 83.44 133 ASN A O 1
ATOM 1057 N N . GLY A 1 134 ? -2.000 17.479 1.829 1.00 85.12 134 GLY A N 1
ATOM 1058 C CA . GLY A 1 134 ? -2.858 18.605 2.201 1.00 85.12 134 GLY A CA 1
ATOM 1059 C C . GLY A 1 134 ? -4.286 18.446 1.672 1.00 85.12 134 GLY A C 1
ATOM 1060 O O . GLY A 1 134 ? -5.246 18.600 2.427 1.00 85.12 134 GLY A O 1
ATOM 1061 N N . LEU A 1 135 ? -4.444 18.062 0.401 1.00 85.88 135 LEU A N 1
ATOM 1062 C CA . LEU A 1 135 ? -5.752 17.758 -0.187 1.00 85.88 135 LEU A CA 1
ATOM 1063 C C . LEU A 1 135 ? -6.417 16.558 0.495 1.00 85.88 135 LEU A C 1
ATOM 1065 O O . LEU A 1 135 ? -7.605 16.625 0.806 1.00 85.88 135 LEU A O 1
ATOM 1069 N N . GLY A 1 136 ? -5.660 15.492 0.771 1.00 82.00 136 GLY A N 1
ATOM 1070 C CA . GLY A 1 136 ? -6.146 14.321 1.503 1.00 82.00 136 GLY A CA 1
ATOM 1071 C C . GLY A 1 136 ? -6.670 14.684 2.893 1.00 82.00 136 GLY A C 1
ATOM 1072 O O . GLY A 1 136 ? -7.798 14.330 3.238 1.00 82.00 136 GLY A O 1
ATOM 1073 N N . ALA A 1 137 ? -5.905 15.469 3.653 1.00 83.81 137 ALA A N 1
ATOM 1074 C CA . ALA A 1 137 ? -6.296 15.957 4.972 1.00 83.81 137 ALA A CA 1
ATOM 1075 C C . ALA A 1 137 ? -7.566 16.825 4.920 1.00 83.81 137 ALA A C 1
ATOM 1077 O O . ALA A 1 137 ? -8.457 16.664 5.756 1.00 83.81 137 ALA A O 1
ATOM 1078 N N . LEU A 1 138 ? -7.701 17.703 3.918 1.00 85.44 138 LEU A N 1
ATOM 1079 C CA . LEU A 1 138 ? -8.920 18.493 3.714 1.00 85.44 138 LEU A CA 1
ATOM 1080 C C . LEU A 1 138 ? -10.130 17.616 3.366 1.00 85.44 138 LEU A C 1
ATOM 1082 O O . LEU A 1 138 ? -11.216 17.855 3.893 1.00 85.44 138 LEU A O 1
ATOM 1086 N N . MET A 1 139 ? -9.949 16.589 2.533 1.00 80.00 139 MET A N 1
ATOM 1087 C CA . MET A 1 139 ? -11.000 15.628 2.176 1.00 80.00 139 MET A CA 1
ATOM 1088 C C . MET A 1 139 ? -11.484 14.850 3.402 1.00 80.00 139 MET A C 1
ATOM 1090 O O . MET A 1 139 ? -12.682 14.814 3.675 1.00 80.00 139 MET A O 1
ATOM 1094 N N . VAL A 1 140 ? -10.561 14.298 4.197 1.00 76.75 140 VAL A N 1
ATOM 1095 C CA . VAL A 1 140 ? -10.894 13.601 5.452 1.00 76.75 140 VAL A CA 1
ATOM 1096 C C . VAL A 1 140 ? -11.609 14.546 6.412 1.00 76.75 140 VAL A C 1
ATOM 1098 O O . VAL A 1 140 ? -12.645 14.193 6.968 1.00 76.75 140 VAL A O 1
ATOM 1101 N N . ARG A 1 141 ? -11.130 15.786 6.544 1.00 81.06 141 ARG A N 1
ATOM 1102 C CA . ARG A 1 141 ? -11.763 16.804 7.387 1.00 81.06 141 ARG A CA 1
ATOM 1103 C C . ARG A 1 141 ? -13.191 17.138 6.930 1.00 81.06 141 ARG A C 1
ATOM 1105 O O . ARG A 1 141 ? -14.078 17.281 7.774 1.00 81.06 141 ARG A O 1
ATOM 1112 N N . GLN A 1 142 ? -13.431 17.234 5.623 1.00 80.19 142 GLN A N 1
ATOM 1113 C CA . GLN A 1 142 ? -14.774 17.419 5.066 1.00 80.19 142 GLN A CA 1
ATOM 1114 C C . GLN A 1 142 ? -15.671 16.199 5.293 1.00 80.19 142 GLN A C 1
ATOM 1116 O O . GLN A 1 142 ? -16.855 16.381 5.551 1.00 80.19 142 GLN A O 1
ATOM 1121 N N . LEU A 1 143 ? -15.134 14.978 5.252 1.00 72.38 143 LEU A N 1
AT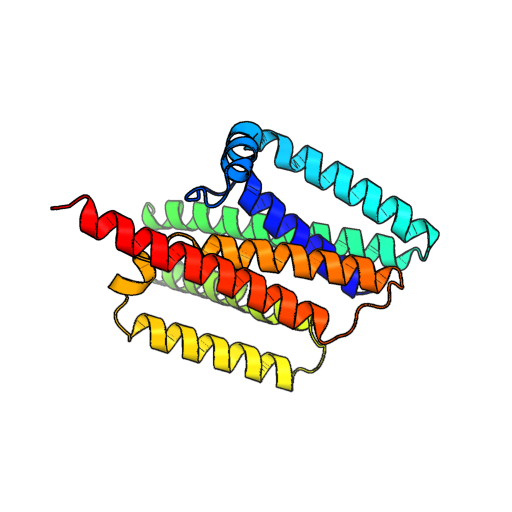OM 1122 C CA . LEU A 1 143 ? -15.884 13.753 5.557 1.00 72.38 143 LEU A CA 1
ATOM 1123 C C . LEU A 1 143 ? -16.239 13.647 7.048 1.00 72.38 143 LEU A C 1
ATOM 1125 O O . LEU A 1 143 ? -17.333 13.203 7.385 1.00 72.38 143 LEU A O 1
ATOM 1129 N N . THR A 1 144 ? -15.348 14.082 7.940 1.00 72.56 144 THR A N 1
ATOM 1130 C CA . THR A 1 144 ? -15.595 14.083 9.390 1.00 72.56 144 THR A CA 1
ATOM 1131 C C . THR A 1 144 ? -16.652 15.120 9.775 1.00 72.56 144 THR A C 1
ATOM 1133 O O . THR A 1 144 ? -17.554 14.815 10.550 1.00 72.56 144 THR A O 1
ATOM 1136 N N . MET A 1 145 ? -16.592 16.332 9.209 1.00 76.56 145 MET A N 1
ATOM 1137 C CA . MET A 1 145 ? -17.630 17.354 9.427 1.00 76.56 145 MET A CA 1
ATOM 1138 C C . MET A 1 145 ? -18.921 17.068 8.639 1.00 76.56 145 MET A C 1
ATOM 1140 O O . MET A 1 145 ? -20.014 17.431 9.070 1.00 76.56 145 MET A O 1
ATOM 1144 N N . GLY A 1 146 ? -18.814 16.408 7.487 1.00 63.97 146 GLY A N 1
ATOM 1145 C CA . GLY A 1 146 ? -19.916 16.075 6.594 1.00 63.97 146 GLY A CA 1
ATOM 1146 C C . GLY A 1 146 ? -20.509 14.703 6.889 1.00 63.97 146 GLY A C 1
ATOM 1147 O O . GLY A 1 146 ? -20.135 13.715 6.275 1.00 63.97 146 GLY A O 1
ATOM 1148 N N . ASN A 1 147 ? -21.504 14.654 7.772 1.00 56.47 147 ASN A N 1
ATOM 1149 C CA . ASN A 1 147 ? -22.426 13.525 7.938 1.00 56.47 147 ASN A CA 1
ATOM 1150 C C . ASN A 1 147 ? -21.749 12.128 7.971 1.00 56.47 147 ASN A C 1
ATOM 1152 O O . ASN A 1 147 ? -22.008 11.265 7.121 1.00 56.47 147 ASN A O 1
ATOM 1156 N N . ILE A 1 148 ? -20.901 11.916 8.987 1.00 57.81 148 ILE A N 1
ATOM 1157 C CA . ILE A 1 148 ? -20.176 10.670 9.320 1.00 57.81 148 ILE A CA 1
ATOM 1158 C C . ILE A 1 148 ? -21.030 9.394 9.190 1.00 57.81 148 ILE A C 1
ATOM 1160 O O . ILE A 1 148 ? -20.525 8.326 8.827 1.00 57.81 148 ILE A O 1
ATOM 1164 N N . GLU A 1 149 ? -22.340 9.496 9.425 1.00 55.31 149 GLU A N 1
ATOM 1165 C CA . GLU A 1 149 ? -23.294 8.390 9.312 1.00 55.31 149 GLU A CA 1
ATOM 1166 C C . GLU A 1 149 ? -23.398 7.810 7.890 1.00 55.31 149 GLU A C 1
ATOM 1168 O O . GLU A 1 149 ? -23.671 6.617 7.731 1.00 55.31 149 GLU A O 1
ATOM 1173 N N . ARG A 1 150 ? -23.126 8.597 6.835 1.00 53.78 150 ARG A N 1
ATOM 1174 C CA . ARG A 1 150 ? -23.106 8.089 5.449 1.00 53.78 150 ARG A CA 1
ATOM 1175 C C . ARG A 1 150 ? -21.823 7.338 5.105 1.00 53.78 150 ARG A C 1
ATOM 1177 O O . ARG A 1 150 ? -21.880 6.416 4.296 1.00 53.78 150 ARG A O 1
ATOM 1184 N N . VAL A 1 151 ? -20.683 7.682 5.706 1.00 53.78 151 VAL A N 1
ATOM 1185 C CA . VAL A 1 151 ? -19.395 7.021 5.414 1.00 53.78 151 VAL A CA 1
ATOM 1186 C C . VAL A 1 151 ? -19.388 5.587 5.948 1.00 53.78 151 VAL A C 1
ATOM 1188 O O . VAL A 1 151 ? -18.999 4.671 5.225 1.00 53.78 151 VAL A O 1
ATOM 1191 N N . LYS A 1 152 ? -19.962 5.355 7.141 1.00 53.97 152 LYS A N 1
ATOM 1192 C CA . LYS A 1 152 ? -20.195 4.001 7.696 1.00 53.97 152 LYS A CA 1
ATOM 1193 C C . LYS A 1 152 ? -21.069 3.107 6.802 1.00 53.97 152 LYS A C 1
ATOM 1195 O O . LYS A 1 152 ? -21.073 1.887 6.956 1.00 53.97 152 LYS A O 1
ATOM 1200 N N . LYS A 1 153 ? -21.808 3.705 5.866 1.00 56.25 153 LYS A N 1
ATOM 1201 C CA . LYS A 1 153 ? -22.707 3.032 4.924 1.00 56.25 153 LYS A CA 1
ATOM 1202 C C . LYS A 1 153 ? -21.965 2.482 3.692 1.00 56.25 153 LYS A C 1
ATOM 1204 O O . LYS A 1 153 ? -22.444 1.526 3.082 1.00 56.25 153 LYS A O 1
ATOM 1209 N N . TYR A 1 154 ? -20.766 2.989 3.373 1.00 59.22 154 TYR A N 1
ATOM 1210 C CA . TYR A 1 154 ? -19.947 2.509 2.252 1.00 59.22 154 TYR A CA 1
ATOM 1211 C C . TYR A 1 154 ? -19.040 1.336 2.640 1.00 59.22 154 TYR A C 1
ATOM 1213 O O . TYR A 1 154 ? -17.815 1.435 2.676 1.00 59.22 154 TYR A O 1
ATOM 1221 N N . VAL A 1 155 ? -19.668 0.190 2.867 1.00 66.00 155 VAL A N 1
ATOM 1222 C CA . VAL A 1 155 ? -19.033 -1.058 3.312 1.00 66.00 155 VAL A CA 1
ATOM 1223 C C . VAL A 1 155 ? -17.843 -1.497 2.447 1.00 66.00 155 VAL A C 1
ATOM 1225 O O . VAL A 1 155 ? -16.869 -2.024 2.975 1.00 66.00 155 VAL A O 1
ATOM 1228 N N . TYR A 1 156 ? -17.911 -1.288 1.129 1.00 74.12 156 TYR A N 1
ATOM 1229 C CA . TYR A 1 156 ? -16.925 -1.823 0.181 1.00 74.12 156 TYR A CA 1
ATOM 1230 C C . TYR A 1 156 ? -15.869 -0.815 -0.285 1.00 74.12 156 TYR A C 1
ATOM 1232 O O . TYR A 1 156 ? -15.034 -1.151 -1.126 1.00 74.12 156 TYR A O 1
ATOM 1240 N N . LEU A 1 157 ? -15.874 0.411 0.246 1.00 76.44 157 LEU A N 1
ATOM 1241 C CA . LEU A 1 157 ? -14.921 1.441 -0.178 1.00 76.44 157 LEU A CA 1
ATOM 1242 C C . LEU A 1 157 ? -13.480 1.079 0.213 1.00 76.44 157 LEU A C 1
ATOM 1244 O O . LEU A 1 157 ? -12.561 1.273 -0.581 1.00 76.44 157 LEU A O 1
ATOM 1248 N N . LYS A 1 158 ? -13.301 0.467 1.393 1.00 79.88 158 LYS A N 1
ATOM 1249 C CA . LYS A 1 158 ? -12.007 -0.072 1.832 1.00 79.88 158 LYS A CA 1
ATOM 1250 C C . LYS A 1 158 ? -11.488 -1.131 0.859 1.00 79.88 158 LYS A C 1
ATOM 1252 O O . LYS A 1 158 ? -10.326 -1.078 0.483 1.00 79.88 158 LYS A O 1
ATOM 1257 N N . ASN A 1 159 ? -12.348 -2.038 0.392 1.00 82.25 159 ASN A N 1
ATOM 1258 C CA . ASN A 1 159 ? -11.957 -3.063 -0.579 1.00 82.25 159 ASN A CA 1
ATOM 1259 C C . ASN A 1 159 ? -11.451 -2.404 -1.868 1.00 82.25 159 ASN A C 1
ATOM 1261 O O . ASN A 1 159 ? -10.379 -2.758 -2.345 1.00 82.25 159 ASN A O 1
ATOM 1265 N N . GLY A 1 160 ? -12.162 -1.390 -2.377 1.00 83.44 160 GLY A N 1
ATOM 1266 C CA . GLY A 1 160 ? -11.718 -0.611 -3.536 1.00 83.44 160 GLY A CA 1
ATOM 1267 C C . GLY A 1 160 ? -10.329 -0.002 -3.362 1.00 83.44 160 GLY A C 1
ATOM 1268 O O . GLY A 1 160 ? -9.480 -0.173 -4.232 1.00 83.44 160 GLY A O 1
ATOM 1269 N N . ALA A 1 161 ? -10.069 0.635 -2.218 1.00 84.62 161 ALA A N 1
ATOM 1270 C CA . ALA A 1 161 ? -8.752 1.194 -1.915 1.00 84.62 161 ALA A CA 1
ATOM 1271 C C . ALA A 1 161 ? -7.654 0.114 -1.888 1.00 84.62 161 ALA A C 1
ATOM 1273 O O . ALA A 1 161 ? -6.588 0.299 -2.473 1.00 84.62 161 ALA A O 1
ATOM 1274 N N . MET A 1 162 ? -7.930 -1.039 -1.278 1.00 88.06 162 MET A N 1
ATOM 1275 C CA . MET A 1 162 ? -6.965 -2.135 -1.171 1.00 88.06 162 MET A CA 1
ATOM 1276 C C . MET A 1 162 ? -6.657 -2.779 -2.526 1.00 88.06 162 MET A C 1
ATOM 1278 O O . MET A 1 162 ? -5.489 -2.998 -2.848 1.00 88.06 162 MET A O 1
ATOM 1282 N N . TYR A 1 163 ? -7.667 -3.019 -3.365 1.00 87.88 163 TYR A N 1
ATOM 1283 C CA . TYR A 1 163 ? -7.435 -3.500 -4.729 1.00 87.88 163 TYR A CA 1
ATOM 1284 C C . TYR A 1 163 ? -6.644 -2.489 -5.564 1.00 87.88 163 TYR A C 1
ATOM 1286 O O . TYR A 1 163 ? -5.756 -2.885 -6.315 1.00 87.88 163 TYR A O 1
ATOM 1294 N N . SER A 1 164 ? -6.891 -1.190 -5.399 1.00 86.44 164 SER A N 1
ATOM 1295 C CA . SER A 1 164 ? -6.077 -0.161 -6.051 1.00 86.44 164 SER A CA 1
ATOM 1296 C C . SER A 1 164 ? -4.618 -0.181 -5.598 1.00 86.44 164 SER A C 1
ATOM 1298 O O . SER A 1 164 ? -3.724 -0.075 -6.437 1.00 86.44 164 SER A O 1
ATOM 1300 N N . ILE A 1 165 ? -4.362 -0.391 -4.303 1.00 87.50 165 ILE A N 1
ATOM 1301 C CA . ILE A 1 165 ? -3.005 -0.570 -3.767 1.00 87.50 165 ILE A CA 1
ATOM 1302 C C . ILE A 1 165 ? -2.313 -1.786 -4.407 1.00 87.50 165 ILE A C 1
ATOM 1304 O O . ILE A 1 165 ? -1.142 -1.687 -4.777 1.00 87.50 165 ILE A O 1
ATOM 1308 N N . LEU A 1 166 ? -3.026 -2.902 -4.610 1.00 91.38 166 LEU A N 1
ATOM 1309 C CA . LEU A 1 166 ? -2.479 -4.075 -5.305 1.00 91.38 166 LEU A CA 1
ATOM 1310 C C . LEU A 1 166 ? -2.049 -3.743 -6.739 1.00 91.38 166 LEU A C 1
ATOM 1312 O O . LEU A 1 166 ? -0.930 -4.080 -7.139 1.00 91.38 166 LEU A O 1
ATOM 1316 N N . PHE A 1 167 ? -2.928 -3.107 -7.520 1.00 89.62 167 PHE A N 1
ATOM 1317 C CA . PHE A 1 167 ? -2.617 -2.741 -8.904 1.00 89.62 167 PHE A CA 1
ATOM 1318 C C . PHE A 1 167 ? -1.428 -1.787 -8.967 1.00 89.62 167 PHE A C 1
ATOM 1320 O O . PHE A 1 167 ? -0.503 -2.004 -9.749 1.00 89.62 167 PHE A O 1
ATOM 1327 N N . LEU A 1 168 ? -1.413 -0.784 -8.092 1.00 86.94 168 LEU A N 1
ATOM 1328 C CA . LEU A 1 168 ? -0.317 0.165 -7.985 1.00 86.94 168 LEU A CA 1
ATOM 1329 C C . LEU A 1 168 ? 1.012 -0.528 -7.661 1.00 86.94 168 LEU A C 1
ATOM 1331 O O . LEU A 1 168 ? 1.989 -0.343 -8.389 1.00 86.94 168 LEU A O 1
ATOM 1335 N N . GLY A 1 169 ? 1.048 -1.355 -6.614 1.00 89.00 169 GLY A N 1
ATOM 1336 C CA . GLY A 1 169 ? 2.254 -2.084 -6.225 1.00 89.00 169 GLY A CA 1
ATOM 1337 C C . GLY A 1 169 ? 2.761 -2.994 -7.346 1.00 89.00 169 GLY A C 1
ATOM 1338 O O . GLY A 1 169 ? 3.955 -3.015 -7.649 1.00 89.00 169 GLY A O 1
ATOM 1339 N N . THR A 1 170 ? 1.840 -3.656 -8.049 1.00 91.31 170 THR A N 1
ATOM 1340 C CA . THR A 1 170 ? 2.154 -4.482 -9.222 1.00 91.31 170 THR A CA 1
ATOM 1341 C C . THR A 1 170 ? 2.754 -3.648 -10.356 1.00 91.31 170 THR A C 1
ATOM 1343 O O . THR A 1 170 ? 3.777 -4.034 -10.924 1.00 91.31 170 THR A O 1
ATOM 1346 N N . PHE A 1 171 ? 2.193 -2.476 -10.669 1.00 88.62 171 PHE A N 1
ATOM 1347 C CA . PHE A 1 171 ? 2.751 -1.588 -11.693 1.00 88.62 171 PHE A CA 1
ATOM 1348 C C . PHE A 1 171 ? 4.132 -1.061 -11.335 1.00 88.62 171 PHE A C 1
ATOM 1350 O O . PHE A 1 171 ? 4.988 -0.977 -12.214 1.00 88.62 171 PHE A O 1
ATOM 1357 N N . MET A 1 172 ? 4.384 -0.748 -10.066 1.00 87.19 172 MET A N 1
ATOM 1358 C CA . MET A 1 172 ? 5.711 -0.324 -9.619 1.00 87.19 172 MET A CA 1
ATOM 1359 C C . MET A 1 172 ? 6.756 -1.431 -9.804 1.00 87.19 172 MET A C 1
ATOM 1361 O O . MET A 1 172 ? 7.858 -1.158 -10.290 1.00 87.19 172 MET A O 1
ATOM 1365 N N . ILE A 1 173 ? 6.398 -2.682 -9.489 1.00 90.31 173 ILE A N 1
ATOM 1366 C CA . ILE A 1 173 ? 7.256 -3.851 -9.725 1.00 90.31 173 ILE A CA 1
ATOM 1367 C C . ILE A 1 173 ? 7.518 -4.007 -11.230 1.00 90.31 173 ILE A C 1
ATOM 1369 O O . ILE A 1 173 ? 8.677 -4.023 -11.646 1.00 90.31 173 ILE A O 1
ATOM 1373 N N . LEU A 1 174 ? 6.468 -4.044 -12.058 1.00 90.00 174 LEU A N 1
ATOM 1374 C CA . LEU A 1 174 ? 6.581 -4.211 -13.514 1.00 90.00 174 LEU A CA 1
ATOM 1375 C C . LEU A 1 174 ? 7.397 -3.089 -14.177 1.00 90.00 174 LEU A C 1
ATOM 1377 O O . LEU A 1 174 ? 8.287 -3.371 -14.983 1.00 90.00 174 LEU A O 1
ATOM 1381 N N . LYS A 1 175 ? 7.160 -1.826 -13.796 1.00 85.94 175 LYS A N 1
ATOM 1382 C CA . LYS A 1 175 ? 7.933 -0.668 -14.277 1.00 85.94 175 LYS A CA 1
ATOM 1383 C C . LYS A 1 175 ? 9.410 -0.813 -13.910 1.00 85.94 175 LYS A C 1
ATOM 1385 O O . LYS A 1 175 ? 10.273 -0.492 -14.723 1.00 85.94 175 LYS A O 1
ATOM 1390 N N . SER A 1 176 ? 9.725 -1.362 -12.733 1.00 85.69 176 SER A N 1
ATOM 1391 C CA . SER A 1 176 ? 11.117 -1.619 -12.351 1.00 85.69 176 SER A CA 1
ATOM 1392 C C . SER A 1 176 ? 11.793 -2.708 -13.193 1.00 85.69 176 SER A C 1
ATOM 1394 O O . SER A 1 176 ? 13.017 -2.688 -13.288 1.00 85.69 176 SER A O 1
ATOM 1396 N N . PHE A 1 177 ? 11.041 -3.625 -13.809 1.00 87.75 177 PHE A N 1
ATOM 1397 C CA . PHE A 1 177 ? 11.565 -4.641 -14.734 1.00 87.75 177 PHE A CA 1
ATOM 1398 C C . PHE A 1 177 ? 11.698 -4.152 -16.189 1.00 87.75 177 PHE A C 1
ATOM 1400 O O . PHE A 1 177 ? 12.141 -4.915 -17.050 1.00 87.75 177 PHE A O 1
ATOM 1407 N N . GLY A 1 178 ? 11.365 -2.886 -16.468 1.00 82.00 178 GLY A N 1
ATOM 1408 C CA . GLY A 1 178 ? 11.456 -2.285 -17.803 1.00 82.00 178 GLY A CA 1
ATOM 1409 C C . GLY A 1 178 ? 10.194 -2.445 -18.654 1.00 82.00 178 GLY A C 1
ATOM 1410 O O . GLY A 1 178 ? 10.221 -2.154 -19.851 1.00 82.00 178 GLY A O 1
ATOM 1411 N N . VAL A 1 179 ? 9.079 -2.886 -18.059 1.00 85.06 179 VAL A N 1
ATOM 1412 C CA . VAL A 1 179 ? 7.782 -2.893 -18.744 1.00 85.06 179 VAL A CA 1
ATOM 1413 C C . VAL A 1 179 ? 7.327 -1.446 -18.923 1.00 85.06 179 VAL A C 1
ATOM 1415 O O . VAL A 1 179 ? 7.145 -0.712 -17.950 1.00 85.06 179 VAL A O 1
ATOM 1418 N N . HIS A 1 180 ? 7.152 -1.033 -20.177 1.00 75.81 180 HIS A N 1
ATOM 1419 C CA . HIS A 1 180 ? 6.683 0.306 -20.514 1.00 75.81 180 HIS A CA 1
ATOM 1420 C C . HIS A 1 180 ? 5.176 0.385 -20.277 1.00 75.81 180 HIS A C 1
ATOM 1422 O O . HIS A 1 180 ? 4.374 -0.018 -21.115 1.00 75.81 180 HIS A O 1
ATOM 1428 N N . ILE A 1 181 ? 4.802 0.889 -19.105 1.00 75.19 181 ILE A N 1
ATOM 1429 C CA . ILE A 1 181 ? 3.413 1.161 -18.740 1.00 75.19 181 ILE A CA 1
ATOM 1430 C C . ILE A 1 181 ? 3.192 2.670 -18.886 1.00 75.19 181 ILE A C 1
ATOM 1432 O O . ILE A 1 181 ? 3.952 3.437 -18.285 1.00 75.19 181 ILE A O 1
ATOM 1436 N N . PRO A 1 182 ? 2.183 3.117 -19.658 1.00 79.69 182 PRO A N 1
ATOM 1437 C CA . PRO A 1 182 ? 1.872 4.535 -19.775 1.00 79.69 182 PRO A CA 1
ATOM 1438 C C . PRO A 1 182 ? 1.589 5.142 -18.400 1.00 79.69 182 PRO A C 1
ATOM 1440 O O . PRO A 1 182 ? 0.873 4.549 -17.594 1.00 79.69 182 PRO A O 1
ATOM 1443 N N . GLU A 1 183 ? 2.114 6.336 -18.123 1.00 73.81 183 GLU A N 1
ATOM 1444 C CA . GLU A 1 183 ? 1.986 6.946 -16.789 1.00 73.81 183 GLU A CA 1
ATOM 1445 C C . GLU A 1 183 ? 0.534 7.217 -16.391 1.00 73.81 183 GLU A C 1
ATOM 1447 O O . GLU A 1 183 ? 0.190 7.135 -15.217 1.00 73.81 183 GLU A O 1
ATOM 1452 N N . TRP A 1 184 ? -0.338 7.445 -17.373 1.00 76.19 184 TRP A N 1
ATOM 1453 C CA . TRP A 1 184 ? -1.774 7.619 -17.179 1.00 76.19 184 TRP A CA 1
ATOM 1454 C C . TRP A 1 184 ? -2.522 6.305 -16.901 1.00 76.19 184 TRP A C 1
ATOM 1456 O O . TRP A 1 184 ? -3.619 6.341 -16.347 1.00 76.19 184 TRP A O 1
ATOM 1466 N N . ALA A 1 185 ? -1.950 5.139 -17.222 1.00 77.69 185 ALA A N 1
ATOM 1467 C CA . ALA A 1 185 ? -2.624 3.855 -17.027 1.00 77.69 185 ALA A CA 1
ATOM 1468 C C . ALA A 1 185 ? -2.789 3.514 -15.536 1.00 77.69 185 ALA A C 1
ATOM 1470 O O . ALA A 1 185 ? -3.847 3.041 -15.125 1.00 77.69 185 ALA A O 1
ATOM 1471 N N . SER A 1 186 ? -1.776 3.804 -14.713 1.00 76.19 186 SER A N 1
ATOM 1472 C CA . SER A 1 186 ? -1.815 3.523 -13.270 1.00 76.19 186 SER A CA 1
ATOM 1473 C C . SER A 1 186 ? -2.906 4.332 -12.537 1.00 76.19 186 SER A C 1
ATOM 1475 O O . SER A 1 186 ? -3.742 3.716 -11.863 1.00 76.19 186 SER A O 1
ATOM 1477 N N . PRO A 1 187 ? -3.003 5.668 -12.717 1.00 75.00 187 PRO A N 1
ATOM 1478 C CA . PRO A 1 187 ? -4.107 6.459 -12.186 1.00 75.00 187 PRO A CA 1
ATOM 1479 C C . PRO A 1 187 ? -5.466 6.000 -12.710 1.00 75.00 187 PRO A C 1
ATOM 1481 O O . PRO A 1 187 ? -6.371 5.807 -11.907 1.00 75.00 187 PRO A O 1
ATOM 1484 N N . ILE A 1 188 ? -5.625 5.770 -14.019 1.00 83.31 188 ILE A N 1
ATOM 1485 C CA . ILE A 1 188 ? -6.926 5.375 -14.587 1.00 83.31 188 ILE A CA 1
ATOM 1486 C C . ILE A 1 188 ? -7.416 4.053 -13.995 1.00 83.31 188 ILE A C 1
ATOM 1488 O O . ILE A 1 188 ? -8.584 3.950 -13.625 1.00 83.31 188 ILE A O 1
ATOM 1492 N N . ILE A 1 189 ? -6.539 3.057 -13.854 1.00 83.31 189 ILE A N 1
ATOM 1493 C CA . ILE A 1 189 ? -6.908 1.761 -13.271 1.00 83.31 189 ILE A CA 1
ATOM 1494 C C . ILE A 1 189 ? -7.232 1.921 -11.785 1.00 83.31 189 ILE A C 1
ATOM 1496 O O . ILE A 1 189 ? -8.248 1.409 -11.322 1.00 83.31 189 ILE A O 1
ATOM 1500 N N . THR A 1 190 ? -6.439 2.704 -11.054 1.00 79.25 190 THR A N 1
ATOM 1501 C CA . THR A 1 190 ? -6.683 3.010 -9.637 1.00 79.25 190 THR A CA 1
ATOM 1502 C C . THR A 1 190 ? -8.034 3.699 -9.423 1.00 79.25 190 THR A C 1
ATOM 1504 O O . THR A 1 190 ? -8.824 3.268 -8.580 1.00 79.25 190 THR A O 1
ATOM 1507 N N . PHE A 1 191 ? -8.334 4.736 -10.209 1.00 82.50 191 PHE A N 1
ATOM 1508 C CA . PHE A 1 191 ? -9.614 5.442 -10.170 1.00 82.50 191 PHE A CA 1
ATOM 1509 C C . PHE A 1 191 ? -10.768 4.545 -10.619 1.00 82.50 191 PHE A C 1
ATOM 1511 O O . PHE A 1 191 ? -11.820 4.558 -9.986 1.00 82.50 191 PHE A O 1
ATOM 1518 N N . GLY A 1 192 ? -10.574 3.732 -11.659 1.00 85.62 192 GLY A N 1
ATOM 1519 C CA . GLY A 1 192 ? -11.579 2.796 -12.160 1.00 85.62 192 GLY A CA 1
ATOM 1520 C C . GLY A 1 192 ? -11.961 1.735 -11.129 1.00 85.62 192 GLY A C 1
ATOM 1521 O O . GLY A 1 192 ? -13.146 1.474 -10.927 1.00 85.62 192 GLY A O 1
ATOM 1522 N N . VAL A 1 193 ? -10.982 1.172 -10.417 1.00 83.38 193 VAL A N 1
ATOM 1523 C CA . VAL A 1 193 ? -11.211 0.194 -9.342 1.00 83.38 193 VAL A CA 1
ATOM 1524 C C . VAL A 1 193 ? -11.951 0.836 -8.168 1.00 83.38 193 VAL A C 1
ATOM 1526 O O . VAL A 1 193 ? -12.947 0.281 -7.698 1.00 83.38 193 VAL A O 1
ATOM 1529 N N . ILE A 1 194 ? -11.534 2.030 -7.734 1.00 82.69 194 ILE A N 1
ATOM 1530 C CA . ILE A 1 194 ? -12.233 2.775 -6.674 1.00 82.69 194 ILE A CA 1
ATOM 1531 C C . ILE A 1 194 ? -13.670 3.088 -7.099 1.00 82.69 194 ILE A C 1
ATOM 1533 O O . ILE A 1 194 ? -14.596 2.834 -6.331 1.00 82.69 194 ILE A O 1
ATOM 1537 N N . ALA A 1 195 ? -13.876 3.578 -8.324 1.00 83.00 195 ALA A N 1
ATOM 1538 C CA . ALA A 1 195 ? -15.198 3.891 -8.858 1.00 83.00 195 ALA A CA 1
ATOM 1539 C C . ALA A 1 195 ? -16.090 2.645 -8.937 1.00 83.00 195 ALA A C 1
ATOM 1541 O O . ALA A 1 195 ? -17.243 2.688 -8.512 1.00 83.00 195 ALA A O 1
ATOM 1542 N N . PHE A 1 196 ? -15.557 1.513 -9.400 1.00 83.50 196 PHE A N 1
ATOM 1543 C CA . PHE A 1 196 ? -16.280 0.243 -9.441 1.00 83.50 196 PHE A CA 1
ATOM 1544 C C . PHE A 1 196 ? -16.760 -0.185 -8.049 1.00 83.50 196 PHE A C 1
ATOM 1546 O O . PHE A 1 196 ? -17.941 -0.489 -7.862 1.00 83.50 196 PHE A O 1
ATOM 1553 N N . PHE A 1 197 ? -15.873 -0.168 -7.051 1.00 80.50 197 PHE A N 1
ATOM 1554 C CA . PHE A 1 197 ? -16.235 -0.525 -5.679 1.00 80.50 197 PHE A CA 1
ATOM 1555 C C . PHE A 1 197 ? -17.159 0.507 -5.027 1.00 80.50 197 PHE A C 1
ATOM 1557 O O . PHE A 1 197 ? -18.049 0.126 -4.265 1.00 80.50 197 PHE A O 1
ATOM 1564 N N . PHE A 1 198 ? -17.014 1.789 -5.361 1.00 78.56 198 PHE A N 1
ATOM 1565 C CA . PHE A 1 198 ? -17.915 2.849 -4.920 1.00 78.56 198 PHE A CA 1
ATOM 1566 C C . PHE A 1 198 ? -19.336 2.635 -5.455 1.00 78.56 198 PHE A C 1
ATOM 1568 O O . PHE A 1 198 ? -20.290 2.632 -4.675 1.00 78.56 198 PHE A O 1
ATOM 1575 N N . ILE A 1 199 ? -19.477 2.361 -6.757 1.00 80.56 199 ILE A N 1
ATOM 1576 C CA . ILE A 1 199 ? -20.757 2.021 -7.387 1.00 80.56 199 ILE A CA 1
ATOM 1577 C C . ILE A 1 199 ? -21.315 0.765 -6.721 1.00 80.56 199 ILE A C 1
ATOM 1579 O O . ILE A 1 199 ? -22.414 0.797 -6.178 1.00 80.56 199 ILE A O 1
ATOM 1583 N N . LYS A 1 200 ? -20.547 -0.322 -6.646 1.00 78.62 200 LYS A N 1
ATOM 1584 C CA . LYS A 1 200 ? -20.997 -1.561 -5.998 1.00 78.62 200 LYS A CA 1
ATOM 1585 C C . LYS A 1 200 ? -21.504 -1.333 -4.568 1.00 78.62 200 LYS A C 1
ATOM 1587 O O . LYS A 1 200 ? -22.532 -1.887 -4.181 1.00 78.62 200 LYS A O 1
ATOM 1592 N N . SER A 1 201 ? -20.815 -0.489 -3.806 1.00 74.38 201 SER A N 1
ATOM 1593 C CA . SER A 1 201 ? -21.219 -0.069 -2.464 1.00 74.38 201 SER A CA 1
ATOM 1594 C C . SER A 1 201 ? -22.544 0.703 -2.473 1.00 74.38 201 SER A C 1
ATOM 1596 O O . SER A 1 201 ? -23.440 0.399 -1.686 1.00 74.38 201 SER A O 1
ATOM 1598 N N . HIS A 1 202 ? -22.725 1.627 -3.419 1.00 73.44 202 HIS A N 1
ATOM 1599 C CA . HIS A 1 202 ? -23.971 2.372 -3.595 1.00 73.44 202 HIS A CA 1
ATOM 1600 C C . HIS A 1 202 ? -25.167 1.467 -3.932 1.00 73.44 202 HIS A C 1
ATOM 1602 O O . HIS A 1 202 ? -26.234 1.585 -3.329 1.00 73.44 202 HIS A O 1
ATOM 1608 N N . TRP A 1 203 ? -24.975 0.490 -4.819 1.00 71.62 203 TRP A N 1
ATOM 1609 C CA . TRP A 1 203 ? -26.011 -0.484 -5.177 1.00 71.62 203 TRP A CA 1
ATOM 1610 C C . TRP A 1 203 ? -26.351 -1.435 -4.016 1.00 71.62 203 TRP A C 1
ATOM 1612 O O . TRP A 1 203 ? -27.519 -1.774 -3.809 1.00 71.62 203 TRP A O 1
ATOM 1622 N N . ALA A 1 204 ? -25.360 -1.829 -3.210 1.00 65.81 204 ALA A N 1
ATOM 1623 C CA . ALA A 1 204 ? -25.583 -2.631 -2.006 1.00 65.81 204 ALA A CA 1
ATOM 1624 C C . ALA A 1 204 ? -26.391 -1.872 -0.936 1.00 65.81 204 ALA A C 1
ATOM 1626 O O . ALA A 1 204 ? -27.210 -2.477 -0.241 1.00 65.81 204 ALA A O 1
ATOM 1627 N N . MET A 1 205 ? -26.224 -0.547 -0.837 1.00 60.34 205 MET A N 1
ATOM 1628 C CA . MET A 1 205 ? -27.061 0.292 0.030 1.00 60.34 205 MET A CA 1
ATOM 1629 C C . MET A 1 205 ? -28.525 0.320 -0.425 1.00 60.34 205 MET A C 1
ATOM 1631 O O . MET A 1 205 ? -29.411 0.189 0.417 1.00 60.34 205 MET A O 1
ATOM 1635 N N . GLY A 1 206 ? -28.789 0.429 -1.734 1.00 57.62 206 GLY A N 1
ATOM 1636 C CA . GLY A 1 206 ? -30.154 0.426 -2.280 1.00 57.62 206 GLY A CA 1
ATOM 1637 C C . GLY A 1 206 ? -30.925 -0.869 -1.986 1.00 57.62 206 GLY A C 1
ATOM 1638 O O . GLY A 1 206 ? -32.100 -0.829 -1.624 1.00 57.62 206 GLY A O 1
ATOM 1639 N N . LYS A 1 207 ? -30.246 -2.023 -2.034 1.00 54.00 207 LYS A N 1
ATOM 1640 C CA . LYS A 1 207 ? -30.842 -3.337 -1.722 1.00 54.00 207 LYS A CA 1
ATOM 1641 C C . LYS A 1 207 ? -31.173 -3.537 -0.237 1.00 54.00 207 LYS A C 1
ATOM 1643 O O . LYS A 1 207 ? -32.120 -4.253 0.075 1.00 54.00 207 LYS A O 1
ATOM 1648 N N . ASN A 1 208 ? -30.417 -2.919 0.672 1.00 50.72 208 ASN A N 1
ATOM 1649 C CA . ASN A 1 208 ? -30.680 -2.998 2.115 1.00 50.72 208 ASN A CA 1
ATOM 1650 C C . ASN A 1 208 ? -31.866 -2.127 2.558 1.00 50.72 208 ASN A C 1
ATOM 1652 O O . ASN A 1 208 ? -32.482 -2.436 3.570 1.00 50.72 208 ASN A O 1
ATOM 1656 N N . ILE A 1 209 ? -32.222 -1.086 1.796 1.00 49.38 209 ILE A N 1
ATOM 1657 C CA . ILE A 1 209 ? -33.414 -0.265 2.066 1.00 49.38 209 ILE A CA 1
ATOM 1658 C C . ILE A 1 209 ? -34.702 -1.010 1.665 1.00 49.38 209 ILE A C 1
ATOM 1660 O O . ILE A 1 209 ? -35.702 -0.906 2.361 1.00 49.38 209 ILE A O 1
ATOM 1664 N N . GLN A 1 210 ? -34.673 -1.827 0.604 1.00 43.12 210 GLN A N 1
ATOM 1665 C CA . GLN A 1 210 ? -35.830 -2.628 0.164 1.00 43.12 210 GLN A CA 1
ATOM 1666 C C . GLN A 1 210 ? -36.107 -3.888 0.998 1.00 43.12 210 GLN A C 1
ATOM 1668 O O . GLN A 1 210 ? -37.207 -4.412 0.924 1.00 43.12 210 GLN A O 1
ATOM 1673 N N . LYS A 1 211 ? -35.134 -4.399 1.763 1.00 43.19 211 LYS A N 1
ATOM 1674 C CA . LYS A 1 211 ? -35.333 -5.552 2.667 1.00 43.19 211 LYS A CA 1
ATOM 1675 C C . LYS A 1 211 ? -35.771 -5.158 4.086 1.00 43.19 211 LYS A C 1
ATOM 1677 O O . LYS A 1 211 ? -35.938 -6.036 4.924 1.00 43.19 211 LYS A O 1
ATOM 1682 N N . GLY A 1 212 ? -35.881 -3.857 4.359 1.00 44.38 212 GLY A N 1
ATOM 1683 C CA . GLY A 1 212 ? -36.379 -3.296 5.620 1.00 44.38 212 GLY A CA 1
ATOM 1684 C C . GLY A 1 212 ? -37.807 -2.740 5.534 1.00 44.38 212 GLY A C 1
ATOM 1685 O O . GLY A 1 212 ? -38.218 -2.032 6.449 1.00 44.38 212 GLY A O 1
ATOM 1686 N N . LEU A 1 213 ? -38.517 -3.031 4.439 1.00 38.12 213 LEU A N 1
ATOM 1687 C CA . LEU A 1 213 ? -39.958 -2.853 4.219 1.00 38.12 213 LEU A CA 1
ATOM 1688 C C . LEU A 1 213 ? -40.568 -4.237 3.974 1.00 38.12 213 LEU A C 1
ATOM 1690 O O . LEU A 1 213 ? -41.738 -4.425 4.360 1.00 38.12 213 LEU A O 1
#

Secondary structure (DSSP, 8-state):
-HHHHHHHHHHHHHHHHHHTS----SSHHHHHHHHTGGGHHHHHHHHHHHHHHHHHHH-HHHHHHHHHHHHHHHHHHHHHHHHHHHHHHHHTS---HHHHHHHHHHHHHHHHHHHHHHHTTT-S-HHHHHHHHHHHHHHHHHHHHS-HHHHTT-TTHHHHHHHHHHHHHHHHHHHHTT----TTHHHHHHHHHHHHHHHHHHHHHHHHHHTT-

pLDDT: mean 79.67, std 11.63, range [38.12, 96.94]

Radius of gyration: 19.39 Å; chains: 1; bounding box: 62×40×57 Å

Sequence (213 aa):
ILLIGGGVFLVFLFFHWLFLEQKRFGLGVEEFFYKNGFWFYAVVSVLLSGIVWFALQKHPMMGFSAVVGSSAFFITHGFKSSAERKEEELVHSSASDVSKILYLEVIDTTFSIDGVLGAFAFTLSVPLILLGNGLGALMVRQLTMGNIERVKKYVYLKNGAMYSILFLGTFMILKSFGVHIPEWASPIITFGVIAFFFIKSHWAMGKNIQKGL

Foldseek 3Di:
DLLLLLLLLLQLVLLCCQAPNDADDPDPVSVVNPVVSVCSVVVSVVVLVVLLVVLVVVPNVSSVSNVNSVVVNCVVVVLVVVLVVVLVVVVVDPDDPVVNVVSVVVVVVVVLVVQLVNVVSLPPPPVVSCVVVVVVVVVVVCCVVPPVVVVVLLRQLVVLQSVLSNLSSVVSSCVSVVPDDPSVVSVVVSVVSNVVSSVVSVVVSVVVVVVVD